Protein AF-A0A507AR10-F1 (afdb_monomer_lite)

Secondary structure (DSSP, 8-state):
---------------------S-------S----------------S--S-TTSHHHHHHHHHHHHHHHHHHHHH-HHHHHHHHTT-HHHHHHHHHHHHHHHHHHHHHHT-HHHHHHHHHHHHHHHHHHHHHHHHHHHHHHHHHH-HHHHHHHHTT-HHHHHHHHHHHHHHHHHHHHHHT-HHHHHHHHHHHHHHHHHHHHHHHHHHHHHHHHHHS-SSS-THHHHHHHHHHHHHHHHHHHHHT-HHHHHHHHHT--

Structure (mmCIF, N/CA/C/O backbone):
data_AF-A0A507AR10-F1
#
_entry.id   AF-A0A507AR10-F1
#
loop_
_atom_site.group_PDB
_atom_site.id
_atom_site.type_symbol
_atom_site.label_atom_id
_atom_site.label_alt_id
_atom_site.label_comp_id
_atom_site.label_asym_id
_atom_site.label_entity_id
_atom_site.label_seq_id
_atom_site.pdbx_PDB_ins_code
_atom_site.Cartn_x
_atom_site.Cartn_y
_atom_site.Cartn_z
_atom_site.occupancy
_atom_site.B_iso_or_equiv
_atom_site.auth_seq_id
_atom_site.auth_comp_id
_atom_site.auth_asym_id
_atom_site.auth_atom_id
_atom_site.pdbx_PDB_model_num
ATOM 1 N N . MET A 1 1 ? 7.273 13.628 19.131 1.00 35.22 1 MET A N 1
ATOM 2 C CA . MET A 1 1 ? 6.892 12.378 18.432 1.00 35.22 1 MET A CA 1
ATOM 3 C C . MET A 1 1 ? 7.919 12.007 17.352 1.00 35.22 1 MET A C 1
ATOM 5 O O . MET A 1 1 ? 7.660 12.159 16.167 1.00 35.22 1 MET A O 1
ATOM 9 N N . ARG A 1 2 ? 9.125 11.570 17.741 1.00 32.25 2 ARG A N 1
ATOM 10 C CA . ARG A 1 2 ? 10.153 11.031 16.826 1.00 32.25 2 ARG A CA 1
ATOM 11 C C . ARG A 1 2 ? 10.985 10.000 17.587 1.00 32.25 2 ARG A C 1
ATOM 13 O O . ARG A 1 2 ? 12.027 10.342 18.127 1.00 32.25 2 ARG A O 1
ATOM 20 N N . LEU A 1 3 ? 10.485 8.771 17.684 1.00 29.59 3 LEU A N 1
ATOM 21 C CA . LEU A 1 3 ? 11.230 7.647 18.258 1.00 29.59 3 LEU A CA 1
ATOM 22 C C . LEU A 1 3 ? 10.646 6.320 17.753 1.00 29.59 3 LEU A C 1
ATOM 24 O O . LEU A 1 3 ? 10.099 5.529 18.500 1.00 29.59 3 LEU A O 1
ATOM 28 N N . PHE A 1 4 ? 10.721 6.104 16.442 1.00 35.00 4 PHE A N 1
ATOM 29 C CA . PHE A 1 4 ? 10.477 4.798 15.831 1.00 35.00 4 PHE A CA 1
ATOM 30 C C . PHE A 1 4 ? 11.478 4.622 14.695 1.00 35.00 4 PHE A C 1
ATOM 32 O O . PHE A 1 4 ? 11.294 5.197 13.624 1.00 35.00 4 PHE A O 1
ATOM 39 N N . ARG A 1 5 ? 12.577 3.913 14.977 1.00 37.03 5 ARG A N 1
ATOM 40 C CA . ARG A 1 5 ? 13.423 3.165 14.027 1.00 37.03 5 ARG A CA 1
ATOM 41 C C . ARG A 1 5 ? 14.649 2.637 14.767 1.00 37.03 5 ARG A C 1
ATOM 43 O O . ARG A 1 5 ? 15.572 3.406 15.000 1.00 37.03 5 ARG A O 1
ATOM 50 N N . LEU A 1 6 ? 14.613 1.354 15.124 1.00 31.48 6 LEU A N 1
ATOM 51 C CA . LEU A 1 6 ? 15.734 0.401 15.181 1.00 31.48 6 LEU A CA 1
ATOM 52 C C . LEU A 1 6 ? 15.324 -0.775 16.072 1.00 31.48 6 LEU A C 1
ATOM 54 O O . LEU A 1 6 ? 15.371 -0.655 17.289 1.00 31.48 6 LEU A O 1
ATOM 58 N N . LEU A 1 7 ? 14.943 -1.905 15.473 1.00 32.28 7 LEU A N 1
ATOM 59 C CA . LEU A 1 7 ? 15.357 -3.225 15.956 1.00 32.28 7 LEU A CA 1
ATOM 60 C C . LEU A 1 7 ? 15.066 -4.298 14.903 1.00 32.28 7 LEU A C 1
ATOM 62 O O . LEU A 1 7 ? 14.074 -4.233 14.185 1.00 32.28 7 LEU A O 1
ATOM 66 N N . ALA A 1 8 ? 16.037 -5.196 14.775 1.00 30.53 8 ALA A N 1
ATOM 67 C CA . ALA A 1 8 ? 16.341 -6.013 13.614 1.00 30.53 8 ALA A CA 1
ATOM 68 C C . ALA A 1 8 ? 15.604 -7.362 13.562 1.00 30.53 8 ALA A C 1
ATOM 70 O O . ALA A 1 8 ? 15.124 -7.876 14.571 1.00 30.53 8 ALA A O 1
ATOM 71 N N . LEU A 1 9 ? 15.608 -7.925 12.349 1.00 30.20 9 LEU A N 1
ATOM 72 C CA . LEU A 1 9 ? 15.302 -9.310 11.997 1.00 30.20 9 LEU A CA 1
ATOM 73 C C . LEU A 1 9 ? 16.110 -10.324 12.819 1.00 30.20 9 LEU A C 1
ATOM 75 O O . LEU A 1 9 ? 17.331 -10.206 12.899 1.00 30.20 9 LEU A O 1
ATOM 79 N N . ALA A 1 10 ? 15.433 -11.371 13.298 1.00 33.59 10 ALA A N 1
ATOM 80 C CA . ALA A 1 10 ? 15.640 -12.768 12.883 1.00 33.59 10 ALA A CA 1
ATOM 81 C C . ALA A 1 10 ? 15.029 -13.727 13.920 1.00 33.59 10 ALA A C 1
ATOM 83 O O . ALA A 1 10 ? 15.624 -13.938 14.969 1.00 33.59 10 ALA A O 1
ATOM 84 N N . VAL A 1 11 ? 13.898 -14.367 13.599 1.00 31.83 11 VAL A N 1
ATOM 85 C CA . VAL A 1 11 ? 13.555 -15.698 14.134 1.00 31.83 11 VAL A CA 1
ATOM 86 C C . VAL A 1 11 ? 12.800 -16.469 13.052 1.00 31.83 11 VAL A C 1
ATOM 88 O O . VAL A 1 11 ? 11.648 -16.175 12.742 1.00 31.83 11 VAL A O 1
ATOM 91 N N . VAL A 1 12 ? 13.473 -17.464 12.474 1.00 40.31 12 VAL A N 1
ATOM 92 C CA . VAL A 1 12 ? 12.848 -18.562 11.731 1.00 40.31 12 VAL A CA 1
ATOM 93 C C . VAL A 1 12 ? 12.358 -19.564 12.775 1.00 40.31 12 VAL A C 1
ATOM 95 O O . VAL A 1 12 ? 13.158 -20.078 13.552 1.00 40.31 12 VAL A O 1
ATOM 98 N N . GLY A 1 13 ? 11.053 -19.823 12.814 1.00 31.56 13 GLY A N 1
ATOM 99 C CA . GLY A 1 13 ? 10.454 -20.771 13.748 1.00 31.56 13 GLY A CA 1
ATOM 100 C C . GLY A 1 13 ? 9.060 -21.188 13.299 1.00 31.56 13 GLY A C 1
ATOM 101 O O . GLY A 1 13 ? 8.097 -20.442 13.435 1.00 31.56 13 GLY A O 1
ATOM 102 N N . THR A 1 14 ? 8.980 -22.386 12.733 1.00 39.47 14 THR A N 1
ATOM 103 C CA . THR A 1 14 ? 7.770 -23.108 12.333 1.00 39.47 14 THR A CA 1
ATOM 104 C C . THR A 1 14 ? 6.788 -23.294 13.492 1.00 39.47 14 THR A C 1
ATOM 106 O O . THR A 1 14 ? 7.130 -23.944 14.477 1.00 39.47 14 THR A O 1
ATOM 109 N N . VAL A 1 15 ? 5.545 -22.834 13.323 1.00 32.34 15 VAL A N 1
ATOM 110 C CA . VAL A 1 15 ? 4.371 -23.344 14.051 1.00 32.34 15 VAL A CA 1
ATOM 111 C C . VAL A 1 15 ? 3.233 -23.535 13.049 1.00 32.34 15 VAL A C 1
ATOM 113 O O . VAL A 1 15 ? 2.729 -22.579 12.462 1.00 32.34 15 VAL A O 1
ATOM 116 N N . LEU A 1 16 ? 2.860 -24.799 12.847 1.00 39.06 16 LEU A N 1
ATOM 117 C CA . LEU A 1 16 ? 1.629 -25.225 12.191 1.00 39.06 16 LEU A CA 1
ATOM 118 C C . LEU A 1 16 ? 0.497 -25.181 13.224 1.00 39.06 16 LEU A C 1
ATOM 120 O O . LEU A 1 16 ? 0.585 -25.877 14.231 1.00 39.06 16 LEU A O 1
ATOM 124 N N . ALA A 1 17 ? -0.557 -24.406 12.965 1.00 34.47 17 ALA A N 1
ATOM 125 C CA . ALA A 1 17 ? -1.906 -24.649 13.483 1.00 34.47 17 ALA A CA 1
ATOM 126 C C . ALA A 1 17 ? -2.935 -23.826 12.688 1.00 34.47 17 ALA A C 1
ATOM 128 O O . ALA A 1 17 ? -2.705 -22.660 12.360 1.00 34.47 17 ALA A O 1
ATOM 129 N N . GLN A 1 18 ? -4.038 -24.490 12.352 1.00 33.16 18 GLN A N 1
ATOM 130 C CA . GLN A 1 18 ? -5.168 -24.022 11.554 1.00 33.16 18 GLN A CA 1
ATOM 131 C C . GLN A 1 18 ? -6.106 -23.079 12.332 1.00 33.16 18 GLN A C 1
ATOM 133 O O . GLN A 1 18 ? -6.114 -23.054 13.558 1.00 33.16 18 GLN A O 1
ATOM 138 N N . ASP A 1 19 ? -6.913 -22.359 11.548 1.00 31.88 19 ASP A N 1
ATOM 139 C CA . ASP A 1 19 ? -8.184 -21.704 11.880 1.00 31.88 19 ASP A CA 1
ATOM 140 C C . ASP A 1 19 ? -8.180 -20.473 12.801 1.00 31.88 19 ASP A C 1
ATOM 142 O O . ASP A 1 19 ? -8.372 -20.517 14.009 1.00 31.88 19 ASP A O 1
ATOM 146 N N . THR A 1 20 ? -8.078 -19.309 12.156 1.00 31.19 20 THR A N 1
ATOM 147 C CA . THR A 1 20 ? -9.114 -18.258 12.212 1.00 31.19 20 THR A CA 1
ATOM 148 C C . THR A 1 20 ? -8.947 -17.367 10.982 1.00 31.19 20 THR A C 1
ATOM 150 O O . THR A 1 20 ? -7.954 -16.660 10.802 1.00 31.19 20 THR A O 1
ATOM 153 N N . PHE A 1 21 ? -9.911 -17.476 10.075 1.00 40.28 21 PHE A N 1
ATOM 154 C CA . PHE A 1 21 ? -9.958 -16.788 8.794 1.00 40.28 21 PHE A CA 1
ATOM 155 C C . PHE A 1 21 ? -10.769 -15.494 8.935 1.00 40.28 21 PHE A C 1
ATOM 157 O O . PHE A 1 21 ? -11.790 -15.346 8.291 1.00 40.28 21 PHE A O 1
ATOM 164 N N . ASP A 1 22 ? -10.327 -14.558 9.775 1.00 37.31 22 ASP A N 1
ATOM 165 C CA . ASP A 1 22 ? -10.849 -13.186 9.774 1.00 37.31 22 ASP A CA 1
ATOM 166 C C . ASP A 1 22 ? -9.753 -12.215 10.244 1.00 37.31 22 ASP A C 1
ATOM 168 O O . ASP A 1 22 ? -9.045 -12.458 11.219 1.00 37.31 22 ASP A O 1
ATOM 172 N N . ASP A 1 23 ? -9.540 -11.150 9.471 1.00 35.97 23 ASP A N 1
ATOM 173 C CA . ASP A 1 23 ? -8.589 -10.060 9.734 1.00 35.97 23 ASP A CA 1
ATOM 174 C C . ASP A 1 23 ? -7.095 -10.416 9.903 1.00 35.97 23 ASP A C 1
ATOM 176 O O . ASP A 1 23 ? -6.387 -9.959 10.810 1.00 35.97 23 ASP A O 1
ATOM 180 N N . ARG A 1 24 ? -6.504 -11.053 8.880 1.00 42.00 24 ARG A N 1
ATOM 181 C CA . ARG A 1 24 ? -5.123 -10.679 8.506 1.00 42.00 24 ARG A CA 1
ATOM 182 C C . ARG A 1 24 ? -5.155 -9.253 7.955 1.00 42.00 24 ARG A C 1
ATOM 184 O O . ARG A 1 24 ? -5.118 -9.055 6.745 1.00 42.00 24 ARG A O 1
ATOM 191 N N . GLN A 1 25 ? -5.226 -8.243 8.820 1.00 42.19 25 GLN A N 1
ATOM 192 C CA . GLN A 1 25 ? -4.696 -6.925 8.484 1.00 42.19 25 GLN A CA 1
ATOM 193 C C . GLN A 1 25 ? -3.211 -7.164 8.174 1.00 42.19 25 GLN A C 1
ATOM 195 O O . GLN A 1 25 ? -2.482 -7.676 9.022 1.00 42.19 25 GLN A O 1
ATOM 200 N N . VAL A 1 26 ? -2.823 -6.955 6.913 1.00 39.03 26 VAL A N 1
ATOM 201 C CA . VAL A 1 26 ? -1.432 -6.986 6.461 1.00 39.03 26 VAL A CA 1
ATOM 202 C C . VAL A 1 26 ? -0.767 -5.817 7.164 1.00 39.03 26 VAL A C 1
ATOM 204 O O . VAL A 1 26 ? -0.825 -4.681 6.695 1.00 39.03 26 VAL A O 1
ATOM 207 N N . ASP A 1 27 ? -0.222 -6.092 8.344 1.00 36.66 27 ASP A N 1
ATOM 208 C CA . ASP A 1 27 ? 0.828 -5.277 8.923 1.00 36.66 27 ASP A CA 1
ATOM 209 C C . ASP A 1 27 ? 1.938 -5.277 7.865 1.00 36.66 27 ASP A C 1
ATOM 211 O O . ASP A 1 27 ? 2.554 -6.298 7.570 1.00 36.66 27 ASP A O 1
ATOM 215 N N . SER A 1 28 ? 2.049 -4.155 7.155 1.00 41.22 28 SER A N 1
ATOM 216 C CA . SER A 1 28 ? 2.923 -3.968 5.994 1.00 41.22 28 SER A CA 1
ATOM 217 C C . SER A 1 28 ? 4.369 -3.722 6.442 1.00 41.22 28 SER A C 1
ATOM 219 O O . SER A 1 28 ? 5.035 -2.835 5.917 1.00 41.22 28 SER A O 1
ATOM 221 N N . ASP A 1 29 ? 4.828 -4.485 7.438 1.00 35.06 29 ASP A N 1
ATOM 222 C CA . ASP A 1 29 ? 6.095 -4.273 8.146 1.00 35.06 29 ASP A CA 1
ATOM 223 C C . ASP A 1 29 ? 7.273 -5.099 7.607 1.00 35.06 29 ASP A C 1
ATOM 225 O O . ASP A 1 29 ? 8.388 -4.950 8.099 1.00 35.06 29 ASP A O 1
ATOM 229 N N . ASP A 1 30 ? 7.106 -5.858 6.520 1.00 33.47 30 ASP A N 1
ATOM 230 C CA . ASP A 1 30 ? 8.251 -6.388 5.771 1.00 33.47 30 ASP A CA 1
ATOM 231 C C . ASP A 1 30 ? 8.628 -5.462 4.614 1.00 33.47 30 ASP A C 1
ATOM 233 O O . ASP A 1 30 ? 8.164 -5.573 3.480 1.00 33.47 30 ASP A O 1
ATOM 237 N N . SER A 1 31 ? 9.473 -4.492 4.966 1.00 34.19 31 SER A N 1
ATOM 238 C CA . SER A 1 31 ? 10.674 -4.071 4.235 1.00 34.19 31 SER A CA 1
ATOM 239 C C . SER A 1 31 ? 10.732 -4.442 2.741 1.00 34.19 31 SER A C 1
ATOM 241 O O . SER A 1 31 ? 11.629 -5.153 2.283 1.00 34.19 31 SER A O 1
ATOM 243 N N . PHE A 1 32 ? 9.815 -3.906 1.932 1.00 33.78 32 PHE A N 1
ATOM 244 C CA . PHE A 1 32 ? 10.104 -3.691 0.521 1.00 33.78 32 PHE A CA 1
ATOM 245 C C . PHE A 1 32 ? 10.975 -2.441 0.461 1.00 33.78 32 PHE A C 1
ATOM 247 O O . PHE A 1 32 ? 10.474 -1.317 0.522 1.00 33.78 32 PHE A O 1
ATOM 254 N N . ASP A 1 33 ? 12.285 -2.669 0.406 1.00 30.06 33 ASP A N 1
ATOM 255 C CA . ASP A 1 33 ? 13.309 -1.661 0.169 1.00 30.06 33 ASP A CA 1
ATOM 256 C C . ASP A 1 33 ? 13.059 -0.987 -1.191 1.00 30.06 33 ASP A C 1
ATOM 258 O O . ASP A 1 33 ? 13.586 -1.358 -2.240 1.00 30.06 33 ASP A O 1
ATOM 262 N N . VAL A 1 34 ? 12.162 -0.001 -1.180 1.00 35.06 34 VAL A N 1
ATOM 263 C CA . VAL A 1 34 ? 12.236 1.129 -2.089 1.00 35.06 34 VAL A CA 1
ATOM 264 C C . VAL A 1 34 ? 13.380 1.961 -1.544 1.00 35.06 34 VAL A C 1
ATOM 266 O O . VAL A 1 34 ? 13.196 2.741 -0.609 1.00 35.06 34 VAL A O 1
ATOM 269 N N . THR A 1 35 ? 14.539 1.842 -2.175 1.00 30.91 35 THR A N 1
ATOM 270 C CA . THR A 1 35 ? 15.597 2.849 -2.152 1.00 30.91 35 THR A CA 1
ATOM 271 C C . THR A 1 35 ? 15.062 4.155 -2.760 1.00 30.91 35 THR A C 1
ATOM 273 O O . THR A 1 35 ? 15.435 4.602 -3.839 1.00 30.91 35 THR A O 1
ATOM 276 N N . ARG A 1 36 ? 14.132 4.800 -2.051 1.00 36.84 36 ARG A N 1
ATOM 277 C CA . ARG A 1 36 ? 13.895 6.236 -2.099 1.00 36.84 36 ARG A CA 1
ATOM 278 C C . ARG A 1 36 ? 14.706 6.783 -0.945 1.00 36.84 36 ARG A C 1
ATOM 280 O O . ARG A 1 36 ? 14.315 6.646 0.213 1.00 36.84 36 ARG A O 1
ATOM 287 N N . GLY A 1 37 ? 15.856 7.351 -1.296 1.00 28.89 37 GLY A N 1
ATOM 288 C CA . GLY A 1 37 ? 16.725 8.071 -0.383 1.00 28.89 37 GLY A CA 1
ATOM 289 C C . GLY A 1 37 ? 15.908 8.949 0.555 1.00 28.89 37 GLY A C 1
ATOM 290 O O . GLY A 1 37 ? 15.019 9.697 0.143 1.00 28.89 37 GLY A O 1
ATOM 291 N N . SER A 1 38 ? 16.199 8.803 1.841 1.00 32.72 38 SER A N 1
ATOM 292 C CA . SER A 1 38 ? 15.653 9.615 2.912 1.00 32.72 38 SER A CA 1
ATOM 293 C C . SER A 1 38 ? 16.314 10.999 2.896 1.00 32.72 38 SER A C 1
ATOM 295 O O . SER A 1 38 ? 16.906 11.411 3.891 1.00 32.72 38 SER A O 1
ATOM 297 N N . ASP A 1 39 ? 16.191 11.727 1.786 1.00 33.03 39 ASP A N 1
ATOM 298 C CA . ASP A 1 39 ? 16.490 13.152 1.739 1.00 33.03 39 ASP A CA 1
ATOM 299 C C . ASP A 1 39 ? 15.345 13.889 2.428 1.00 33.03 39 ASP A C 1
ATOM 301 O O . ASP A 1 39 ? 14.284 14.157 1.857 1.00 33.03 39 ASP A O 1
ATOM 305 N N . ARG A 1 40 ? 15.559 14.206 3.708 1.00 39.19 40 ARG A N 1
ATOM 306 C CA . ARG A 1 40 ? 14.739 15.151 4.471 1.00 39.19 40 ARG A CA 1
ATOM 307 C C . ARG A 1 40 ? 14.970 16.565 3.938 1.00 39.19 40 ARG A C 1
ATOM 309 O O . ARG A 1 40 ? 15.505 17.423 4.631 1.00 39.19 40 ARG A O 1
ATOM 316 N N . HIS A 1 41 ? 14.522 16.829 2.720 1.00 39.06 41 HIS A N 1
ATOM 317 C CA . HIS A 1 41 ? 14.174 18.181 2.334 1.00 39.06 41 HIS A CA 1
ATOM 318 C C . HIS A 1 41 ? 12.751 18.441 2.812 1.00 39.06 41 HIS A C 1
ATOM 320 O O . HIS A 1 41 ? 11.794 17.825 2.344 1.00 39.06 41 HIS A O 1
ATOM 326 N N . ASN A 1 42 ? 12.635 19.366 3.764 1.00 42.44 42 ASN A N 1
ATOM 327 C CA . ASN A 1 42 ? 11.409 20.071 4.114 1.00 42.44 42 ASN A CA 1
ATOM 328 C C . ASN A 1 42 ? 10.936 20.879 2.892 1.00 42.44 42 ASN A C 1
ATOM 330 O O . ASN A 1 42 ? 11.078 22.097 2.836 1.00 42.44 42 ASN A O 1
ATOM 334 N N . LYS A 1 43 ? 10.487 20.181 1.847 1.00 44.62 43 LYS A N 1
ATOM 335 C CA . LYS A 1 43 ? 9.938 20.777 0.640 1.00 44.62 43 LYS A CA 1
ATOM 336 C C . LYS A 1 43 ? 8.446 20.902 0.880 1.00 44.62 43 LYS A C 1
ATOM 338 O O . LYS A 1 43 ? 7.709 19.929 0.729 1.00 44.62 43 LYS A O 1
ATOM 343 N N . THR A 1 44 ? 8.030 22.095 1.285 1.00 36.66 44 THR A N 1
ATOM 344 C CA . THR A 1 44 ? 6.648 22.559 1.188 1.00 36.66 44 THR A CA 1
ATOM 345 C C . THR A 1 44 ? 6.157 22.249 -0.225 1.00 36.66 44 THR A C 1
ATOM 347 O O . THR A 1 44 ? 6.538 22.883 -1.208 1.00 36.66 44 THR A O 1
ATOM 350 N N . ARG A 1 45 ? 5.390 21.165 -0.359 1.00 41.53 45 ARG A N 1
ATOM 351 C CA . ARG A 1 45 ? 4.739 20.799 -1.612 1.00 41.53 45 ARG A CA 1
ATOM 352 C C . ARG A 1 45 ? 3.620 21.809 -1.828 1.00 41.53 45 ARG A C 1
ATOM 354 O O . ARG A 1 45 ? 2.519 21.637 -1.323 1.00 41.53 45 ARG A O 1
ATOM 361 N N . THR A 1 46 ? 3.919 22.865 -2.570 1.00 39.53 46 THR A N 1
ATOM 362 C CA . THR A 1 46 ? 2.940 23.747 -3.209 1.00 39.53 46 THR A CA 1
ATOM 363 C C . THR A 1 46 ? 2.376 23.023 -4.434 1.00 39.53 46 THR A C 1
ATOM 365 O O . THR A 1 46 ? 2.700 23.350 -5.574 1.00 39.53 46 THR A O 1
ATOM 368 N N . GLY A 1 47 ? 1.633 21.942 -4.204 1.00 43.94 47 GLY A N 1
ATOM 369 C CA . GLY A 1 47 ? 0.642 21.501 -5.182 1.00 43.94 47 GLY A CA 1
ATOM 370 C C . GLY A 1 47 ? -0.624 22.344 -5.003 1.00 43.94 47 GLY A C 1
ATOM 371 O O . GLY A 1 47 ? -0.751 22.995 -3.963 1.00 43.94 47 GLY A O 1
ATOM 372 N N . PRO A 1 48 ? -1.550 22.352 -5.972 1.00 40.56 48 PRO A N 1
ATOM 373 C CA . PRO A 1 48 ? -2.898 22.860 -5.756 1.00 40.56 48 PRO A CA 1
ATOM 374 C C . PRO A 1 48 ? -3.500 22.067 -4.594 1.00 40.56 48 PRO A C 1
ATOM 376 O O . PRO A 1 48 ? -3.846 20.896 -4.734 1.00 40.56 48 PRO A O 1
ATOM 379 N N . HIS A 1 49 ? -3.497 22.667 -3.406 1.00 42.31 49 HIS A N 1
ATOM 380 C CA . HIS A 1 49 ? -4.103 22.065 -2.232 1.00 42.31 49 HIS A CA 1
ATOM 381 C C . HIS A 1 49 ? -5.613 22.181 -2.412 1.00 42.31 49 HIS A C 1
ATOM 383 O O . HIS A 1 49 ? -6.095 23.301 -2.607 1.00 42.31 49 HIS A O 1
ATOM 389 N N . PRO A 1 50 ? -6.369 21.074 -2.371 1.00 50.31 50 PRO A N 1
ATOM 390 C CA . PRO A 1 50 ? -7.815 21.160 -2.274 1.00 50.31 50 PRO A CA 1
ATOM 391 C C . PRO A 1 50 ? -8.129 21.960 -1.008 1.00 50.31 50 PRO A C 1
ATOM 393 O O . PRO A 1 50 ? -7.802 21.515 0.083 1.00 50.31 50 PRO A O 1
ATOM 396 N N . ASN A 1 51 ? -8.656 23.175 -1.185 1.00 52.66 51 ASN A N 1
ATOM 397 C CA . ASN A 1 51 ? -9.147 24.120 -0.178 1.00 52.66 51 ASN A CA 1
ATOM 398 C C . ASN A 1 51 ? -8.607 23.921 1.253 1.00 52.66 51 ASN A C 1
ATOM 400 O O . ASN A 1 51 ? -9.023 23.004 1.963 1.00 52.66 51 ASN A O 1
ATOM 404 N N . ALA A 1 52 ? -7.772 24.858 1.718 1.00 57.72 52 ALA A N 1
ATOM 405 C CA . ALA A 1 52 ? -7.160 24.893 3.057 1.00 57.72 52 ALA A CA 1
ATOM 406 C C . ALA A 1 52 ? -8.142 24.749 4.251 1.00 57.72 52 ALA A C 1
ATOM 408 O O . ALA A 1 52 ? -7.715 24.575 5.389 1.00 57.72 52 ALA A O 1
ATOM 409 N N . SER A 1 53 ? -9.458 24.783 4.018 1.00 61.25 53 SER A N 1
ATOM 410 C CA . SER A 1 53 ? -10.493 24.462 5.007 1.00 61.25 53 SER A CA 1
ATOM 411 C C . SER A 1 53 ? -10.670 22.958 5.285 1.00 61.25 53 SER A C 1
ATOM 413 O O . SER A 1 53 ? -11.278 22.607 6.294 1.00 61.25 53 SER A O 1
ATOM 415 N N . SER A 1 54 ? -10.154 22.064 4.431 1.00 65.44 54 SER A N 1
ATOM 416 C CA . SER A 1 54 ? -10.331 20.602 4.542 1.00 65.44 54 SER A CA 1
ATOM 417 C C . SER A 1 54 ? -9.204 19.881 5.299 1.00 65.44 54 SER A C 1
ATOM 419 O O . SER A 1 54 ? -9.429 18.838 5.919 1.00 65.44 54 SER A O 1
ATOM 421 N N . GLU A 1 55 ? -8.008 20.471 5.329 1.00 75.75 55 GLU A N 1
ATOM 422 C CA . GLU A 1 55 ? -6.819 19.936 5.999 1.00 75.75 55 GLU A CA 1
ATOM 423 C C . GLU A 1 55 ? -7.008 19.651 7.507 1.00 75.75 55 GLU A C 1
ATOM 425 O O . GLU A 1 55 ? -6.647 18.551 7.943 1.00 75.75 55 GLU A O 1
ATOM 430 N N . PRO A 1 56 ? -7.639 20.529 8.323 1.00 86.19 56 PRO A N 1
ATOM 431 C CA . PRO A 1 56 ? -7.815 20.244 9.749 1.00 86.19 56 PRO A CA 1
ATOM 432 C C . PRO A 1 56 ? -8.767 19.070 10.023 1.00 86.19 56 PRO A C 1
ATOM 434 O O . PRO A 1 56 ? -8.629 18.403 11.049 1.00 86.19 56 PRO A O 1
ATOM 437 N N . THR A 1 57 ? -9.720 18.785 9.130 1.00 92.88 57 THR A N 1
ATOM 438 C CA . THR A 1 57 ? -10.652 17.655 9.288 1.00 92.88 57 THR A CA 1
ATOM 439 C C . THR A 1 57 ? -9.971 16.331 8.954 1.00 92.88 57 THR A C 1
ATOM 441 O O . THR A 1 57 ? -10.109 15.369 9.708 1.00 92.88 57 THR A O 1
ATOM 444 N N . ILE A 1 58 ? -9.179 16.283 7.877 1.00 91.44 58 ILE A N 1
ATOM 445 C CA . ILE A 1 58 ? -8.451 15.071 7.467 1.00 91.44 58 ILE A CA 1
ATOM 446 C C . ILE A 1 58 ? -7.468 14.631 8.558 1.00 91.44 58 ILE A C 1
ATOM 448 O O . ILE A 1 58 ? -7.426 13.449 8.899 1.00 91.44 58 ILE A O 1
ATOM 452 N N . LEU A 1 59 ? -6.728 15.571 9.157 1.00 94.25 59 LEU A N 1
ATOM 453 C CA . LEU A 1 59 ? -5.796 15.268 10.249 1.00 94.25 59 LEU A CA 1
ATOM 454 C C . LEU A 1 59 ? -6.500 14.625 11.452 1.00 94.25 59 LEU A C 1
ATOM 456 O O . LEU A 1 59 ? -6.009 13.636 11.992 1.00 94.25 59 LEU A O 1
ATOM 460 N N . LYS A 1 60 ? -7.689 15.117 11.819 1.00 96.06 60 LYS A N 1
ATOM 461 C CA . LYS A 1 60 ? -8.502 14.515 12.887 1.00 96.06 60 LYS A CA 1
ATOM 462 C C . LYS A 1 60 ? -9.012 13.122 12.520 1.00 96.06 60 LYS A C 1
ATOM 464 O O . LYS A 1 60 ? -9.065 12.246 13.378 1.00 96.06 60 LYS A O 1
ATOM 469 N N . CYS A 1 61 ? -9.363 12.881 11.257 1.00 96.62 61 CYS A N 1
ATOM 470 C CA . CYS A 1 61 ? -9.737 11.541 10.806 1.00 96.62 61 CYS A CA 1
ATOM 471 C C . CYS A 1 61 ? -8.563 10.561 10.900 1.00 96.62 61 CYS A C 1
ATOM 473 O O . CYS A 1 61 ? -8.744 9.437 11.369 1.00 96.62 61 CYS A O 1
ATOM 475 N N . ILE A 1 62 ? -7.360 10.993 10.508 1.00 94.88 62 ILE A N 1
ATOM 476 C CA . ILE A 1 62 ? -6.131 10.206 10.669 1.00 94.88 62 ILE A CA 1
ATOM 477 C C . ILE A 1 62 ? -5.914 9.872 12.150 1.00 94.88 62 ILE A C 1
ATOM 479 O O . ILE A 1 62 ? -5.729 8.703 12.481 1.00 94.88 62 ILE A O 1
ATOM 483 N N . GLU A 1 63 ? -6.043 10.855 13.044 1.00 96.50 63 GLU A N 1
ATOM 484 C CA . GLU A 1 63 ? -5.911 10.650 14.490 1.00 96.50 63 GLU A CA 1
ATOM 485 C C . GLU A 1 63 ? -6.934 9.634 15.032 1.00 96.50 63 GLU A C 1
ATOM 487 O O . GLU A 1 63 ? -6.556 8.669 15.698 1.00 96.50 63 GLU A O 1
ATOM 492 N N . ILE A 1 64 ? -8.221 9.759 14.674 1.00 97.12 64 ILE A N 1
ATOM 493 C CA . ILE A 1 64 ? -9.260 8.783 15.057 1.00 97.12 64 ILE A CA 1
ATOM 494 C C . ILE A 1 64 ? -8.878 7.365 14.611 1.00 97.12 64 ILE A C 1
ATOM 496 O O . ILE A 1 64 ? -9.069 6.404 15.366 1.00 97.12 64 ILE A O 1
ATOM 500 N N . ARG A 1 65 ? -8.352 7.216 13.390 1.00 95.94 65 ARG A N 1
ATOM 501 C CA . ARG A 1 65 ? -7.954 5.922 12.820 1.00 95.94 65 ARG A CA 1
ATOM 502 C C . ARG A 1 65 ? -6.770 5.315 13.564 1.00 95.94 65 ARG A C 1
ATOM 504 O O . ARG A 1 65 ? -6.820 4.132 13.901 1.00 95.94 65 ARG A O 1
ATOM 511 N N . GLU A 1 66 ? -5.735 6.104 13.838 1.00 95.75 66 GLU A N 1
ATOM 512 C CA . GLU A 1 66 ? -4.535 5.657 14.550 1.00 95.75 66 GLU A CA 1
ATOM 513 C C . GLU A 1 66 ? -4.851 5.241 15.989 1.00 95.75 66 GLU A C 1
ATOM 515 O O . GLU A 1 66 ? -4.502 4.129 16.394 1.00 95.75 66 GLU A O 1
ATOM 520 N N . LEU A 1 67 ? -5.596 6.070 16.728 1.00 97.50 67 LEU A N 1
ATOM 521 C CA . LEU A 1 67 ? -6.022 5.754 18.093 1.00 97.50 67 LEU A CA 1
ATOM 522 C C . LEU A 1 67 ? -6.926 4.511 18.116 1.00 97.50 67 LEU A C 1
ATOM 524 O O . LEU A 1 67 ? -6.746 3.625 18.953 1.00 97.50 67 LEU A O 1
ATOM 528 N N . THR A 1 68 ? -7.856 4.388 17.157 1.00 96.62 68 THR A N 1
ATOM 529 C CA . THR A 1 68 ? -8.704 3.189 17.021 1.00 96.62 68 THR A CA 1
ATOM 530 C C . THR A 1 68 ? -7.860 1.943 16.741 1.00 96.62 68 THR A C 1
ATOM 532 O O . THR A 1 68 ? -8.084 0.902 17.360 1.00 96.62 68 THR A O 1
ATOM 535 N N . ARG A 1 69 ? -6.860 2.024 15.851 1.00 95.19 69 ARG A N 1
ATOM 536 C CA . ARG A 1 69 ? -5.956 0.902 15.550 1.00 95.19 69 ARG A CA 1
ATOM 537 C C . ARG A 1 69 ? -5.148 0.491 16.779 1.00 95.19 69 ARG A C 1
ATOM 539 O O . ARG A 1 69 ? -5.070 -0.704 17.059 1.00 95.19 69 ARG A O 1
ATOM 546 N N . LEU A 1 70 ? -4.585 1.451 17.512 1.00 97.06 70 LEU A N 1
ATOM 547 C CA . LEU A 1 70 ? -3.814 1.196 18.729 1.00 97.06 70 LEU A CA 1
ATOM 548 C C . LEU A 1 70 ? -4.654 0.456 19.779 1.00 97.06 70 LEU A C 1
ATOM 550 O O . LEU A 1 70 ? -4.232 -0.581 20.290 1.00 97.06 70 LEU A O 1
ATOM 554 N N . ILE A 1 71 ? -5.865 0.947 20.048 1.00 97.94 71 ILE A N 1
ATOM 555 C CA . ILE A 1 71 ? -6.784 0.337 21.017 1.00 97.94 71 ILE A CA 1
ATOM 556 C C . ILE A 1 71 ? -7.216 -1.063 20.563 1.00 97.94 71 ILE A C 1
ATOM 558 O O . ILE A 1 71 ? -7.223 -1.994 21.367 1.00 97.94 71 ILE A O 1
ATOM 562 N N . ASN A 1 72 ? -7.493 -1.255 19.270 1.00 96.56 72 ASN A N 1
ATOM 563 C CA . ASN A 1 72 ? -7.829 -2.571 18.721 1.00 96.56 72 ASN A CA 1
ATOM 564 C C . ASN A 1 72 ? -6.679 -3.581 18.856 1.00 96.56 72 ASN A C 1
ATOM 566 O O . ASN A 1 72 ? -6.932 -4.758 19.112 1.00 96.56 72 ASN A O 1
ATOM 570 N N . ILE A 1 73 ? -5.425 -3.145 18.693 1.00 95.62 73 ILE A N 1
ATOM 571 C CA . ILE A 1 73 ? -4.253 -4.000 18.928 1.00 95.62 73 ILE A CA 1
ATOM 572 C C . ILE A 1 73 ? -4.150 -4.340 20.418 1.00 95.62 73 ILE A C 1
ATOM 574 O O . ILE A 1 73 ? -4.035 -5.513 20.754 1.00 95.62 73 ILE A O 1
ATOM 578 N N . ALA A 1 74 ? -4.244 -3.350 21.310 1.00 97.56 74 ALA A N 1
ATOM 579 C CA . ALA A 1 74 ? -4.129 -3.555 22.756 1.00 97.56 74 ALA A CA 1
ATOM 580 C C . ALA A 1 74 ? -5.196 -4.505 23.332 1.00 97.56 74 ALA A C 1
ATOM 582 O O . ALA A 1 74 ? -4.898 -5.283 24.244 1.00 97.56 74 ALA A O 1
ATOM 583 N N . ASN A 1 75 ? -6.414 -4.462 22.784 1.00 97.88 75 ASN A N 1
ATOM 584 C CA . ASN A 1 75 ? -7.558 -5.249 23.250 1.00 97.88 75 ASN A CA 1
ATOM 585 C C . ASN A 1 75 ? -7.654 -6.652 22.628 1.00 97.88 75 ASN A C 1
ATOM 587 O O . ASN A 1 75 ? -8.437 -7.472 23.101 1.00 97.88 75 ASN A O 1
ATOM 591 N N . ASN A 1 76 ? -6.872 -6.961 21.590 1.00 97.06 76 ASN A N 1
ATOM 592 C CA . ASN A 1 76 ? -6.864 -8.278 20.959 1.00 97.06 76 ASN A CA 1
ATOM 593 C C . ASN A 1 76 ? -5.565 -9.015 21.306 1.00 97.06 76 ASN A C 1
ATOM 595 O O . ASN A 1 76 ? -4.510 -8.706 20.759 1.00 97.06 76 ASN A O 1
ATOM 599 N N . ALA A 1 77 ? -5.643 -10.010 22.196 1.00 96.75 77 ALA A N 1
ATOM 600 C CA . ALA A 1 77 ? -4.470 -10.729 22.700 1.00 96.75 77 ALA A CA 1
ATOM 601 C C . ALA A 1 77 ? -3.615 -11.355 21.584 1.00 96.75 77 ALA A C 1
ATOM 603 O O . ALA A 1 77 ? -2.392 -11.249 21.624 1.00 96.75 77 ALA A O 1
ATOM 604 N N . THR A 1 78 ? -4.239 -11.943 20.560 1.00 96.56 78 THR A N 1
ATOM 605 C CA . THR A 1 78 ? -3.534 -12.557 19.425 1.00 96.56 78 THR A CA 1
ATOM 606 C C . THR A 1 78 ? -2.795 -11.513 18.591 1.00 96.56 78 THR A C 1
ATOM 608 O O . THR A 1 78 ? -1.620 -11.695 18.270 1.00 96.56 78 THR A O 1
ATOM 611 N N . ARG A 1 79 ? -3.453 -10.394 18.261 1.00 93.56 79 ARG A N 1
ATOM 612 C CA . ARG A 1 79 ? -2.828 -9.290 17.518 1.00 93.56 79 ARG A CA 1
ATOM 613 C C . ARG A 1 79 ? -1.722 -8.640 18.328 1.00 93.56 79 ARG A C 1
ATOM 615 O O . ARG A 1 79 ? -0.647 -8.425 17.786 1.00 93.56 79 ARG A O 1
ATOM 622 N N . LEU A 1 80 ? -1.963 -8.384 19.611 1.00 95.81 80 LEU A N 1
ATOM 623 C CA . LEU A 1 80 ? -0.967 -7.831 20.514 1.00 95.81 80 LEU A CA 1
ATOM 624 C C . LEU A 1 80 ? 0.269 -8.725 20.564 1.00 95.81 80 LEU A C 1
ATOM 626 O O . LEU A 1 80 ? 1.369 -8.241 20.335 1.00 95.81 80 LEU A O 1
ATOM 630 N N . ASN A 1 81 ? 0.079 -10.029 20.780 1.00 96.25 81 ASN A N 1
ATOM 631 C CA . ASN A 1 81 ? 1.165 -11.003 20.822 1.00 96.25 81 ASN A CA 1
ATOM 632 C C . ASN A 1 81 ? 1.944 -11.062 19.501 1.00 96.25 81 ASN A C 1
ATOM 634 O O . ASN A 1 81 ? 3.168 -11.159 19.517 1.00 96.25 81 ASN A O 1
ATOM 638 N N . ARG A 1 82 ? 1.254 -10.961 18.357 1.00 94.12 82 ARG A N 1
ATOM 639 C CA . ARG A 1 82 ? 1.887 -10.886 17.033 1.00 94.12 82 ARG A CA 1
ATOM 640 C C . ARG A 1 82 ? 2.710 -9.609 16.868 1.00 94.12 82 ARG A C 1
ATOM 642 O O . ARG A 1 82 ? 3.843 -9.685 16.417 1.00 94.12 82 ARG A O 1
ATOM 649 N N . THR A 1 83 ? 2.160 -8.459 17.254 1.00 93.44 83 THR A N 1
ATOM 650 C CA . THR A 1 83 ? 2.833 -7.153 17.177 1.00 93.44 83 THR A CA 1
ATOM 651 C C . THR A 1 83 ? 4.038 -7.069 18.114 1.00 93.44 83 THR A C 1
ATOM 653 O O . THR A 1 83 ? 5.029 -6.421 17.792 1.00 93.44 83 THR A O 1
ATOM 656 N N . THR A 1 84 ? 3.976 -7.711 19.280 1.00 96.12 84 THR A N 1
ATOM 657 C CA . THR A 1 84 ? 5.060 -7.671 20.271 1.00 96.12 84 THR A CA 1
ATOM 658 C C . THR A 1 84 ? 6.013 -8.851 20.161 1.00 96.12 84 THR A C 1
ATOM 660 O O . THR A 1 84 ? 7.023 -8.866 20.860 1.00 96.12 84 THR A O 1
ATOM 663 N N . HIS A 1 85 ? 5.712 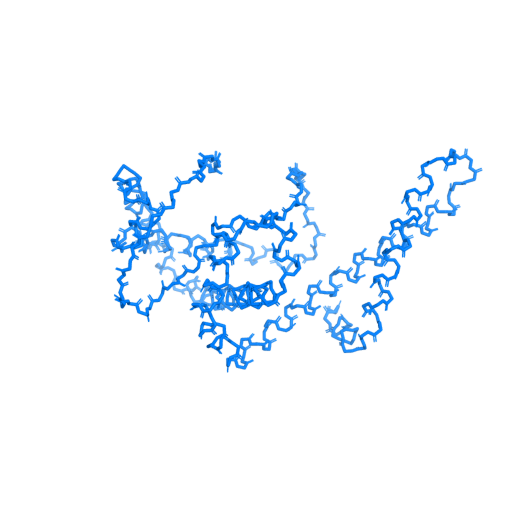-9.831 19.305 1.00 95.25 85 HIS A N 1
ATOM 664 C CA . HIS A 1 85 ? 6.408 -11.117 19.231 1.00 95.25 85 HIS A CA 1
ATOM 665 C C . HIS A 1 85 ? 6.515 -11.815 20.598 1.00 95.25 85 HIS A C 1
ATOM 667 O O . HIS A 1 85 ? 7.552 -12.375 20.941 1.00 95.25 85 HIS A O 1
ATOM 673 N N . GLY A 1 86 ? 5.460 -11.734 21.413 1.00 95.69 86 GLY A N 1
ATOM 674 C CA . GLY A 1 86 ? 5.439 -12.304 22.765 1.00 95.69 86 GLY A CA 1
ATOM 675 C C . GLY A 1 86 ? 6.212 -11.524 23.830 1.00 95.69 86 GLY A C 1
ATOM 676 O O . GLY A 1 86 ? 6.239 -11.940 24.985 1.00 95.69 86 GLY A O 1
ATOM 677 N N . ASP A 1 87 ? 6.796 -10.371 23.496 1.00 96.94 87 ASP A N 1
ATOM 678 C CA . ASP A 1 87 ? 7.464 -9.505 24.469 1.00 96.94 87 ASP A CA 1
ATOM 679 C C . ASP A 1 87 ? 6.436 -8.866 25.421 1.00 96.94 87 ASP A C 1
ATOM 681 O O . ASP A 1 87 ? 5.636 -8.002 25.033 1.00 96.94 87 ASP A O 1
ATOM 685 N N . ALA A 1 88 ? 6.459 -9.303 26.683 1.00 97.69 88 ALA A N 1
ATOM 686 C CA . ALA A 1 88 ? 5.540 -8.848 27.721 1.00 97.69 88 ALA A CA 1
ATOM 687 C C . ALA A 1 88 ? 5.698 -7.353 28.050 1.00 97.69 88 ALA A C 1
ATOM 689 O O . ALA A 1 88 ? 4.703 -6.672 28.310 1.00 97.69 88 ALA A O 1
ATOM 690 N N . THR A 1 89 ? 6.920 -6.817 27.991 1.00 97.25 89 THR A N 1
ATOM 691 C CA . THR A 1 89 ? 7.204 -5.405 28.281 1.00 97.25 89 THR A CA 1
ATOM 692 C C . THR A 1 89 ? 6.632 -4.510 27.186 1.00 97.25 89 THR A C 1
ATOM 694 O O . THR A 1 89 ? 5.950 -3.526 27.479 1.00 97.25 89 THR A O 1
ATOM 697 N N . LYS A 1 90 ? 6.825 -4.879 25.912 1.00 96.81 90 LYS A N 1
ATOM 698 C CA . LYS A 1 90 ? 6.211 -4.164 24.778 1.00 96.81 90 LYS A CA 1
ATOM 699 C C . LYS A 1 90 ? 4.687 -4.249 24.816 1.00 96.81 90 LYS A C 1
ATOM 701 O O . LYS A 1 90 ? 4.016 -3.250 24.566 1.00 96.81 90 LYS A O 1
ATOM 706 N N . ALA A 1 91 ? 4.134 -5.409 25.170 1.00 97.50 91 ALA A N 1
ATOM 707 C CA . ALA A 1 91 ? 2.691 -5.584 25.312 1.00 97.50 91 ALA A CA 1
ATOM 708 C C . ALA A 1 91 ? 2.105 -4.675 26.400 1.00 97.50 91 ALA A C 1
ATOM 710 O O . ALA A 1 91 ? 1.086 -4.021 26.171 1.00 97.50 91 ALA A O 1
ATOM 711 N N . ALA A 1 92 ? 2.765 -4.587 27.559 1.00 97.62 92 ALA A N 1
ATOM 712 C CA . ALA A 1 92 ? 2.373 -3.679 28.631 1.00 97.62 92 ALA A CA 1
ATOM 713 C C . ALA A 1 92 ? 2.450 -2.206 28.194 1.00 97.62 92 ALA A C 1
ATOM 715 O O . ALA A 1 92 ? 1.524 -1.444 28.472 1.00 97.62 92 ALA A O 1
ATOM 716 N N . ALA A 1 93 ? 3.494 -1.817 27.454 1.00 97.56 93 ALA A N 1
ATOM 717 C CA . ALA A 1 93 ? 3.637 -0.462 26.921 1.00 97.56 93 ALA A CA 1
ATOM 718 C C . ALA A 1 93 ? 2.511 -0.093 25.938 1.00 97.56 93 ALA A C 1
ATOM 720 O O . ALA A 1 93 ? 1.919 0.977 26.066 1.00 97.56 93 ALA A O 1
ATOM 721 N N . ILE A 1 94 ? 2.157 -0.990 25.009 1.00 96.56 94 ILE A N 1
ATOM 722 C CA . ILE A 1 94 ? 1.045 -0.778 24.064 1.00 96.56 94 ILE A CA 1
ATOM 723 C C . ILE A 1 94 ? -0.287 -0.640 24.807 1.00 96.56 94 ILE A C 1
ATOM 725 O O . ILE A 1 94 ? -1.066 0.259 24.499 1.00 96.56 94 ILE A O 1
ATOM 729 N N . LYS A 1 95 ? -0.546 -1.492 25.808 1.00 97.75 95 LYS A N 1
ATOM 730 C CA . LYS A 1 95 ? -1.759 -1.393 26.634 1.00 97.75 95 LYS A CA 1
ATOM 731 C C . LYS A 1 95 ? -1.820 -0.074 27.401 1.00 97.75 95 LYS A C 1
ATOM 733 O O . LYS A 1 95 ? -2.867 0.564 27.419 1.00 97.75 95 LYS A O 1
ATOM 738 N N . ALA A 1 96 ? -0.710 0.354 28.002 1.00 98.06 96 ALA A N 1
ATOM 739 C CA . ALA A 1 96 ? -0.645 1.621 28.722 1.00 98.06 96 ALA A CA 1
ATOM 740 C C . ALA A 1 96 ? -0.897 2.822 27.796 1.00 98.06 96 ALA A C 1
ATOM 742 O O . ALA A 1 96 ? -1.639 3.731 28.165 1.00 98.06 96 ALA A O 1
ATOM 743 N N . GLU A 1 97 ? -0.321 2.816 26.592 1.00 95.31 97 GLU A N 1
ATOM 744 C CA . GLU A 1 97 ? -0.541 3.872 25.602 1.00 95.31 97 GLU A CA 1
ATOM 745 C C . GLU A 1 97 ? -1.987 3.876 25.087 1.00 95.31 97 GLU A C 1
ATOM 747 O O . GLU A 1 97 ? -2.611 4.932 25.015 1.00 95.31 97 GLU A O 1
ATOM 752 N N . ALA A 1 98 ? -2.569 2.702 24.824 1.00 97.75 98 ALA A N 1
ATOM 753 C CA . ALA A 1 98 ? -3.974 2.574 24.444 1.00 97.75 98 ALA A CA 1
ATOM 754 C C . ALA A 1 98 ? -4.922 3.128 25.522 1.00 97.75 98 ALA A C 1
ATOM 756 O O . ALA A 1 98 ? -5.878 3.830 25.194 1.00 97.75 98 ALA A O 1
ATOM 757 N N . SER A 1 99 ? -4.635 2.882 26.806 1.00 98.12 99 SER A N 1
ATOM 758 C CA . SER A 1 99 ? -5.414 3.445 27.917 1.00 98.12 99 SER A CA 1
ATOM 759 C C . SER A 1 99 ? -5.344 4.974 27.972 1.00 98.12 99 SER A C 1
ATOM 761 O O . SER A 1 99 ? -6.347 5.613 28.276 1.00 98.12 99 SER A O 1
ATOM 763 N N . LYS A 1 100 ? -4.191 5.578 27.647 1.00 97.56 100 LYS A N 1
ATOM 764 C CA . LYS A 1 100 ? -4.041 7.045 27.559 1.00 97.56 100 LYS A CA 1
ATOM 765 C C . LYS A 1 100 ? -4.713 7.635 26.319 1.00 97.56 100 LYS A C 1
ATOM 767 O O . LYS A 1 100 ? -5.195 8.759 26.371 1.00 97.56 100 LYS A O 1
ATOM 772 N N . ALA A 1 101 ? -4.739 6.885 25.220 1.00 97.12 101 ALA A N 1
ATOM 773 C CA . ALA A 1 101 ? -5.372 7.261 23.959 1.00 97.12 101 ALA A CA 1
ATOM 774 C C . ALA A 1 101 ? -6.910 7.199 24.007 1.00 97.12 101 ALA A C 1
ATOM 776 O O . ALA A 1 101 ? -7.580 7.902 23.248 1.00 97.12 101 ALA A O 1
ATOM 777 N N . ALA A 1 102 ? -7.479 6.356 24.876 1.00 98.19 102 ALA A N 1
ATOM 778 C CA . ALA A 1 102 ? -8.918 6.106 24.926 1.00 98.19 102 ALA A CA 1
ATOM 779 C C . ALA A 1 102 ? -9.774 7.359 25.216 1.00 98.19 102 ALA A C 1
ATOM 781 O O . ALA A 1 102 ? -10.754 7.546 24.494 1.00 98.19 102 ALA A O 1
ATOM 782 N N . PRO A 1 103 ? -9.431 8.246 26.176 1.00 98.50 103 PRO A N 1
ATOM 783 C CA . PRO A 1 103 ? -10.165 9.495 26.386 1.00 98.50 103 PRO A CA 1
ATOM 784 C C . PRO A 1 103 ? -10.185 10.385 25.138 1.00 98.50 103 PRO A C 1
ATOM 786 O O . PRO A 1 103 ? -11.262 10.742 24.674 1.00 98.50 103 PRO A O 1
ATOM 789 N N . THR A 1 104 ? -9.026 10.639 24.520 1.00 97.38 104 THR A N 1
ATOM 790 C CA . THR A 1 104 ? -8.928 11.451 23.294 1.00 97.38 104 THR A CA 1
ATOM 791 C C . THR A 1 104 ? -9.750 10.860 22.152 1.00 97.38 104 THR A C 1
ATOM 793 O O . THR A 1 104 ? -10.439 11.583 21.433 1.00 97.38 104 THR A O 1
ATOM 796 N N . LEU A 1 105 ? -9.725 9.532 21.985 1.00 97.94 105 LEU A N 1
ATOM 797 C CA . LEU A 1 105 ? -10.543 8.874 20.970 1.00 97.94 105 LEU A CA 1
ATOM 798 C C . LEU A 1 105 ? -12.041 9.051 21.241 1.00 97.94 105 LEU A C 1
ATOM 800 O O . LEU A 1 105 ? -12.801 9.273 20.298 1.00 97.94 105 LEU A O 1
ATOM 804 N N . ASN A 1 106 ? -12.466 8.942 22.501 1.00 98.19 106 ASN A N 1
ATOM 805 C CA . ASN A 1 106 ? -13.861 9.138 22.887 1.00 98.19 106 ASN A CA 1
ATOM 806 C C . ASN A 1 106 ? -14.307 10.585 22.648 1.00 98.19 106 ASN A C 1
ATOM 808 O O . ASN A 1 106 ? -15.379 10.788 22.082 1.00 98.19 106 ASN A O 1
ATOM 812 N N . ASP A 1 107 ? -13.466 11.567 22.976 1.00 97.88 107 ASP A N 1
ATOM 813 C CA . ASP A 1 107 ? -13.741 12.985 22.729 1.00 97.88 107 ASP A CA 1
ATOM 814 C C . ASP A 1 107 ? -13.899 13.274 21.229 1.00 97.88 107 ASP A C 1
ATOM 816 O O . ASP A 1 107 ? -14.874 13.897 20.802 1.00 97.88 107 ASP A O 1
ATOM 820 N N . LEU A 1 108 ? -12.983 12.757 20.400 1.00 97.12 108 LEU A N 1
ATOM 821 C CA . LEU A 1 108 ? -13.056 12.903 18.943 1.00 97.12 108 LEU A CA 1
ATOM 822 C C . LEU A 1 108 ? -14.292 12.207 18.355 1.00 97.12 108 LEU A C 1
ATOM 824 O O . LEU A 1 108 ? -14.956 12.769 17.482 1.00 97.12 108 LEU A O 1
ATOM 828 N N . LYS A 1 109 ? -14.630 11.004 18.841 1.00 96.81 109 LYS A N 1
ATOM 829 C CA . LYS A 1 109 ? -15.828 10.260 18.414 1.00 96.81 109 LYS A CA 1
ATOM 830 C C . LYS A 1 109 ? -17.134 10.883 18.905 1.00 96.81 109 LYS A C 1
ATOM 832 O O . LYS A 1 109 ? -18.169 10.652 18.283 1.00 96.81 109 LYS A O 1
ATOM 837 N N . GLY A 1 110 ? -17.095 11.685 19.968 1.00 97.81 110 GLY A N 1
ATOM 838 C CA . GLY A 1 110 ? -18.245 12.441 20.465 1.00 97.81 110 GLY A CA 1
ATOM 839 C C . GLY A 1 110 ? -18.747 13.505 19.481 1.00 97.81 110 GLY A C 1
ATOM 840 O O . GLY A 1 110 ? -19.905 13.911 19.549 1.00 97.81 110 GLY A O 1
ATOM 841 N N . ASN A 1 111 ? -17.917 13.928 18.523 1.00 97.56 111 ASN A N 1
ATOM 842 C CA . ASN A 1 111 ? -18.319 14.841 17.457 1.00 97.56 111 ASN A CA 1
ATOM 843 C C . ASN A 1 111 ? -18.888 14.064 16.253 1.00 97.56 111 ASN A C 1
ATOM 845 O O . ASN A 1 111 ? -18.153 13.619 15.370 1.00 97.56 111 ASN A O 1
ATOM 849 N N . SER A 1 112 ? -20.214 13.918 16.199 1.00 97.31 112 SER A N 1
ATOM 850 C CA . SER A 1 112 ? -20.906 13.142 15.157 1.00 97.31 112 SER A CA 1
ATOM 851 C C . SER A 1 112 ? -20.648 13.648 13.731 1.00 97.31 112 SER A C 1
ATOM 853 O O . SER A 1 112 ? -20.461 12.837 12.824 1.00 97.31 112 SER A O 1
ATOM 855 N N . THR A 1 113 ? -20.571 14.966 13.524 1.00 96.38 113 THR A N 1
ATOM 856 C CA . THR A 1 113 ? -20.268 15.575 12.215 1.00 96.38 113 THR A CA 1
ATOM 857 C C . THR A 1 113 ? -18.863 15.212 11.732 1.00 96.38 113 THR A C 1
ATOM 859 O O . THR A 1 113 ? -18.666 14.880 10.558 1.00 96.38 113 THR A O 1
ATOM 862 N N . LEU A 1 114 ? -17.881 15.237 12.639 1.00 95.44 114 LEU A N 1
ATOM 863 C CA . LEU A 1 114 ? -16.518 14.801 12.347 1.00 95.44 114 LEU A CA 1
ATOM 864 C C . LEU A 1 114 ? -16.496 13.314 11.982 1.00 95.44 114 LEU A C 1
ATOM 866 O O . LEU A 1 114 ? -15.948 12.957 10.943 1.00 95.44 114 LEU A O 1
ATOM 870 N N .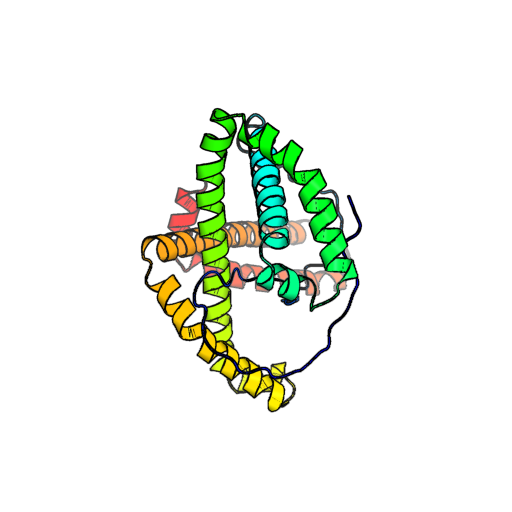 VAL A 1 115 ? -17.136 12.455 12.781 1.00 96.94 115 VAL A N 1
ATOM 871 C CA . VAL A 1 115 ? -17.185 11.006 12.522 1.00 96.94 115 VAL A CA 1
ATOM 872 C C . VAL A 1 115 ? -17.823 10.699 11.167 1.00 96.94 115 VAL A C 1
ATOM 874 O O . VAL A 1 115 ? -17.262 9.909 10.410 1.00 96.94 115 VAL A O 1
ATOM 877 N N . ALA A 1 116 ? -18.940 11.349 10.826 1.00 96.25 116 ALA A N 1
ATOM 878 C CA . ALA A 1 116 ? -19.593 11.186 9.528 1.00 96.25 116 ALA A CA 1
ATOM 879 C C . ALA A 1 116 ? -18.664 11.570 8.362 1.00 96.25 116 ALA A C 1
ATOM 881 O O . ALA A 1 116 ? -18.562 10.839 7.378 1.00 96.25 116 ALA A O 1
ATOM 882 N N . SER A 1 117 ? -17.917 12.670 8.500 1.00 93.94 117 SER A N 1
ATOM 883 C CA . SER A 1 117 ? -16.923 13.086 7.499 1.00 93.94 117 SER A CA 1
ATOM 884 C C . SER A 1 117 ? -15.782 12.066 7.376 1.00 93.94 117 SER A C 1
ATOM 886 O O . SER A 1 117 ? -15.353 11.720 6.274 1.00 93.94 117 SER A O 1
ATOM 888 N N . CYS A 1 118 ? -15.318 11.523 8.503 1.00 96.19 118 CYS A N 1
ATOM 889 C CA . CYS A 1 118 ? -14.239 10.542 8.523 1.00 96.19 118 CYS A CA 1
ATOM 890 C C . CYS A 1 118 ? -14.633 9.178 7.947 1.00 96.19 118 CYS A C 1
ATOM 892 O O . CYS A 1 118 ? -13.760 8.472 7.455 1.00 96.19 118 CYS A O 1
ATOM 894 N N . GLN A 1 119 ? -15.914 8.799 7.945 1.00 96.44 119 GLN A N 1
ATOM 895 C CA . GLN A 1 119 ? -16.361 7.530 7.355 1.00 96.44 119 GLN A CA 1
ATOM 896 C C . GLN A 1 119 ? -16.042 7.434 5.859 1.00 96.44 119 GLN A C 1
ATOM 898 O O . GLN A 1 119 ? -15.570 6.395 5.400 1.00 96.44 119 GLN A O 1
ATOM 903 N N . GLN A 1 120 ? -16.239 8.518 5.104 1.00 93.00 120 GLN A N 1
ATOM 904 C CA . GLN A 1 120 ? -15.894 8.556 3.679 1.00 93.00 120 GLN A CA 1
ATOM 905 C C . GLN A 1 120 ? -14.381 8.437 3.473 1.00 93.00 120 GLN A C 1
ATOM 907 O O . GLN A 1 120 ? -13.923 7.682 2.615 1.00 93.00 120 GLN A O 1
ATOM 912 N N . PHE A 1 121 ? -13.605 9.135 4.306 1.00 92.50 121 PHE A N 1
ATOM 913 C CA . PHE A 1 121 ? -12.148 9.045 4.303 1.00 92.50 121 PHE A CA 1
ATOM 914 C C . PHE A 1 121 ? -11.665 7.622 4.621 1.00 92.50 121 PHE A C 1
ATOM 916 O O . PHE A 1 121 ? -10.817 7.094 3.910 1.00 92.50 121 PHE A O 1
ATOM 923 N N . PHE A 1 122 ? -12.237 6.963 5.633 1.00 94.69 122 PHE A N 1
ATOM 924 C CA . PHE A 1 122 ? -11.896 5.582 5.981 1.00 94.69 122 PHE A CA 1
ATOM 925 C C . PHE A 1 122 ? -12.252 4.607 4.867 1.00 94.69 122 PHE A C 1
ATOM 927 O O . PHE A 1 122 ? -11.425 3.772 4.521 1.00 94.69 122 PHE A O 1
ATOM 934 N N . ALA A 1 123 ? -13.426 4.750 4.248 1.00 94.88 123 ALA A N 1
ATOM 935 C CA . ALA A 1 123 ? -13.807 3.921 3.111 1.00 94.88 123 ALA A CA 1
ATOM 936 C C . ALA A 1 123 ? -12.826 4.081 1.938 1.00 94.88 123 ALA A C 1
ATOM 938 O O . ALA A 1 123 ? -12.408 3.089 1.338 1.00 94.88 123 ALA A O 1
ATOM 939 N N . HIS A 1 124 ? -12.412 5.315 1.636 1.00 92.56 124 HIS A N 1
ATOM 940 C CA . HIS A 1 124 ? -11.393 5.574 0.624 1.00 92.56 124 HIS A CA 1
ATOM 941 C C . HIS A 1 124 ? -10.051 4.925 0.992 1.00 92.56 124 HIS A C 1
ATOM 943 O O . HIS A 1 124 ? -9.485 4.183 0.190 1.00 92.56 124 HIS A O 1
ATOM 949 N N . GLU A 1 125 ? -9.548 5.152 2.205 1.00 92.06 125 GLU A N 1
ATOM 950 C CA . GLU A 1 125 ? -8.279 4.582 2.666 1.00 92.06 125 GLU A CA 1
ATOM 951 C C . GLU A 1 125 ? -8.290 3.047 2.700 1.00 92.06 125 GLU A C 1
ATOM 953 O O . GLU A 1 125 ? -7.305 2.411 2.323 1.00 92.06 125 GLU A O 1
ATOM 958 N N . ASP A 1 126 ? -9.411 2.430 3.062 1.00 93.88 126 ASP A N 1
ATOM 959 C CA . ASP A 1 126 ? -9.565 0.978 3.030 1.00 93.88 126 ASP A CA 1
ATOM 960 C C . ASP A 1 126 ? -9.497 0.439 1.595 1.00 93.88 126 ASP A C 1
ATOM 962 O O . ASP A 1 126 ? -8.864 -0.590 1.344 1.00 93.88 126 ASP A O 1
ATOM 966 N N . MET A 1 127 ? -10.096 1.141 0.627 1.00 95.62 127 MET A N 1
ATOM 967 C CA . MET A 1 127 ? -9.960 0.799 -0.794 1.00 95.62 127 MET A CA 1
ATOM 968 C C . MET A 1 127 ? -8.504 0.931 -1.253 1.00 95.62 127 MET A C 1
ATOM 970 O O . MET A 1 127 ? -7.989 0.057 -1.954 1.00 95.62 127 MET A O 1
ATOM 974 N N . VAL A 1 128 ? -7.802 1.975 -0.804 1.00 93.50 128 VAL A N 1
ATOM 975 C CA . VAL A 1 128 ? -6.372 2.175 -1.070 1.00 93.50 128 VAL A CA 1
ATOM 976 C C . VAL A 1 128 ? -5.525 1.029 -0.521 1.00 93.50 128 VAL A C 1
ATOM 978 O O . VAL A 1 128 ? -4.711 0.464 -1.258 1.00 93.50 128 VAL A O 1
ATOM 981 N N . GLU A 1 129 ? -5.711 0.654 0.742 1.00 93.38 129 GLU A N 1
ATOM 982 C CA . GLU A 1 129 ? -4.971 -0.445 1.365 1.00 93.38 129 GLU A CA 1
ATOM 983 C C . GLU A 1 129 ? -5.242 -1.777 0.669 1.00 93.38 129 GLU A C 1
ATOM 985 O O . GLU A 1 129 ? -4.313 -2.550 0.409 1.00 93.38 129 GLU A O 1
ATOM 990 N N . ARG A 1 130 ? -6.503 -2.037 0.308 1.00 95.44 130 ARG A N 1
ATOM 991 C CA . ARG A 1 130 ? -6.883 -3.230 -0.455 1.00 95.44 130 ARG A CA 1
ATOM 992 C C . ARG A 1 130 ? -6.202 -3.263 -1.824 1.00 95.44 130 ARG A C 1
ATOM 994 O O . ARG A 1 130 ? -5.714 -4.323 -2.208 1.00 95.44 130 ARG A O 1
ATOM 1001 N N . CYS A 1 131 ? -6.068 -2.129 -2.514 1.00 96.19 131 CYS A N 1
ATOM 1002 C CA . CYS A 1 131 ? -5.312 -2.056 -3.769 1.00 96.19 131 CYS A CA 1
ATOM 1003 C C . CYS A 1 131 ? -3.822 -2.329 -3.598 1.00 96.19 131 CYS A C 1
ATOM 1005 O O . CYS A 1 131 ? -3.240 -3.079 -4.383 1.00 96.19 131 CYS A O 1
ATOM 1007 N N . VAL A 1 132 ? -3.192 -1.732 -2.582 1.00 95.50 132 VAL A N 1
ATOM 1008 C CA . VAL A 1 132 ? -1.770 -1.970 -2.289 1.00 95.50 132 VAL A CA 1
ATOM 1009 C C . VAL A 1 132 ? -1.536 -3.452 -2.012 1.00 95.50 132 VAL A C 1
ATOM 1011 O O . VAL A 1 132 ? -0.590 -4.040 -2.535 1.00 95.50 132 VAL A O 1
ATOM 1014 N N . ARG A 1 133 ? -2.437 -4.073 -1.250 1.00 95.56 133 ARG A N 1
ATOM 1015 C CA . ARG A 1 133 ? -2.378 -5.496 -0.933 1.00 95.56 133 ARG A CA 1
ATOM 1016 C C . ARG A 1 133 ? -2.597 -6.389 -2.154 1.00 95.56 133 ARG A C 1
ATOM 1018 O O . ARG A 1 133 ? -1.852 -7.344 -2.337 1.00 95.56 133 ARG A O 1
ATOM 1025 N N . MET A 1 134 ? -3.567 -6.061 -3.005 1.00 96.88 134 MET A N 1
ATOM 1026 C CA . MET A 1 134 ? -3.795 -6.775 -4.263 1.00 96.88 134 MET A CA 1
ATOM 1027 C C . MET A 1 134 ? -2.528 -6.754 -5.131 1.00 96.88 134 MET A C 1
ATOM 1029 O O . MET A 1 134 ? -2.043 -7.803 -5.542 1.00 96.88 134 MET A O 1
ATOM 1033 N N . HIS A 1 135 ? -1.904 -5.585 -5.298 1.00 95.31 135 HIS A N 1
ATOM 1034 C CA . HIS A 1 135 ? -0.639 -5.453 -6.025 1.00 95.31 135 HIS A CA 1
ATOM 1035 C C . HIS A 1 135 ? 0.551 -6.150 -5.359 1.00 95.31 135 HIS A C 1
ATOM 1037 O O . HIS A 1 135 ? 1.480 -6.579 -6.046 1.00 95.31 135 HIS A O 1
ATOM 1043 N N . TYR A 1 136 ? 0.577 -6.240 -4.029 1.00 96.19 136 TYR A N 1
ATOM 1044 C CA . TYR A 1 136 ? 1.570 -7.047 -3.327 1.00 96.19 136 TYR A CA 1
ATOM 1045 C C . TYR A 1 136 ? 1.453 -8.518 -3.736 1.00 96.19 136 TYR A C 1
ATOM 1047 O O . TYR A 1 136 ? 2.437 -9.072 -4.225 1.00 96.19 136 TYR A O 1
ATOM 1055 N N . TYR A 1 137 ? 0.256 -9.103 -3.647 1.00 96.81 137 TYR A N 1
ATOM 1056 C CA . TYR A 1 137 ? 0.044 -10.504 -4.009 1.00 96.81 137 TYR A CA 1
ATOM 1057 C C . TYR A 1 137 ? 0.301 -10.777 -5.497 1.00 96.81 137 TYR A C 1
ATOM 1059 O O . TYR A 1 137 ? 0.998 -11.732 -5.819 1.00 96.81 137 TYR A O 1
ATOM 1067 N N . GLU A 1 138 ? -0.139 -9.901 -6.407 1.00 96.25 138 GLU A N 1
ATOM 1068 C CA . GLU A 1 138 ? 0.162 -10.036 -7.844 1.00 96.25 138 GLU A CA 1
ATOM 1069 C C . GLU A 1 138 ? 1.674 -10.069 -8.130 1.00 96.25 138 GLU A C 1
ATOM 1071 O O . GLU A 1 138 ? 2.145 -10.803 -9.001 1.00 96.25 138 GLU A O 1
ATOM 1076 N N . ARG A 1 139 ? 2.461 -9.239 -7.430 1.00 96.06 139 ARG A N 1
ATOM 1077 C CA . ARG A 1 139 ? 3.927 -9.229 -7.575 1.00 96.06 139 ARG A CA 1
ATOM 1078 C C . ARG A 1 139 ? 4.556 -10.470 -6.963 1.00 96.06 139 ARG A C 1
ATOM 1080 O O . ARG A 1 139 ? 5.523 -10.976 -7.526 1.00 96.06 139 ARG A O 1
ATOM 1087 N N . LEU A 1 140 ? 4.024 -10.933 -5.835 1.00 96.69 140 LEU A N 1
ATOM 1088 C CA . LEU A 1 140 ? 4.476 -12.147 -5.172 1.00 96.69 140 LEU A CA 1
ATOM 1089 C C . LEU A 1 140 ? 4.262 -13.370 -6.074 1.00 96.69 140 LEU A C 1
ATOM 1091 O O . LEU A 1 140 ? 5.208 -14.121 -6.283 1.00 96.69 140 LEU A O 1
ATOM 1095 N N . GLU A 1 141 ? 3.089 -13.511 -6.697 1.00 97.44 141 GLU A N 1
ATOM 1096 C CA . GLU A 1 141 ? 2.810 -14.580 -7.667 1.00 97.44 141 GLU A CA 1
ATOM 1097 C C . GLU A 1 141 ? 3.727 -14.505 -8.893 1.00 97.44 141 GLU A C 1
ATOM 1099 O O . GLU A 1 141 ? 4.336 -15.505 -9.276 1.00 97.44 141 GLU A O 1
ATOM 1104 N N . LYS A 1 142 ? 3.900 -13.312 -9.483 1.00 96.94 142 LYS A N 1
ATOM 1105 C CA . LYS A 1 142 ? 4.815 -13.114 -10.624 1.00 96.94 142 LYS A CA 1
ATOM 1106 C C . LYS A 1 142 ? 6.258 -13.465 -10.283 1.00 96.94 142 LYS A C 1
ATOM 1108 O O . LYS A 1 142 ? 6.958 -14.044 -11.111 1.00 96.94 142 LYS A O 1
ATOM 1113 N N . LEU A 1 143 ? 6.708 -13.100 -9.083 1.00 95.56 143 LEU A N 1
ATOM 1114 C CA . LEU A 1 143 ? 8.032 -13.461 -8.595 1.00 95.56 143 LEU A CA 1
ATOM 1115 C C . LEU A 1 143 ? 8.126 -14.977 -8.399 1.00 95.56 143 LEU A C 1
ATOM 1117 O O . LEU A 1 143 ? 9.044 -15.587 -8.930 1.00 95.56 143 LEU A O 1
ATOM 1121 N N . ALA A 1 144 ? 7.160 -15.591 -7.711 1.00 97.06 144 ALA A N 1
ATOM 1122 C CA . ALA A 1 144 ? 7.130 -17.026 -7.438 1.00 97.06 144 ALA A CA 1
ATOM 1123 C C . ALA A 1 144 ? 7.127 -17.893 -8.713 1.00 97.06 144 ALA A C 1
ATOM 1125 O O . ALA A 1 144 ? 7.724 -18.973 -8.726 1.00 97.06 144 ALA A O 1
ATOM 1126 N N . ALA A 1 145 ? 6.498 -17.403 -9.785 1.00 97.88 145 ALA A N 1
ATOM 1127 C CA . ALA A 1 145 ? 6.452 -18.054 -11.092 1.00 97.88 145 ALA A CA 1
ATOM 1128 C C . ALA A 1 145 ? 7.737 -17.874 -11.928 1.00 97.88 145 ALA A C 1
ATOM 1130 O O . ALA A 1 145 ? 7.972 -18.646 -12.857 1.00 97.88 145 ALA A O 1
ATOM 1131 N N . ASN A 1 146 ? 8.586 -16.886 -11.622 1.00 97.75 146 ASN A N 1
ATOM 1132 C CA . ASN A 1 146 ? 9.814 -16.614 -12.369 1.00 97.75 146 ASN A CA 1
ATOM 1133 C C . ASN A 1 146 ? 11.035 -17.217 -11.657 1.00 97.75 146 ASN A C 1
ATOM 1135 O O . ASN A 1 146 ? 11.666 -16.579 -10.811 1.00 97.75 146 ASN A O 1
ATOM 1139 N N . ALA A 1 147 ? 11.378 -18.455 -12.026 1.00 97.88 147 ALA A N 1
ATOM 1140 C CA . ALA A 1 147 ? 12.484 -19.198 -11.422 1.00 97.88 147 ALA A CA 1
ATOM 1141 C C . ALA A 1 147 ? 13.833 -18.462 -11.521 1.00 97.88 147 ALA A C 1
ATOM 1143 O O . ALA A 1 147 ? 14.554 -18.405 -10.531 1.00 97.88 147 ALA A O 1
ATOM 1144 N N . THR A 1 148 ? 14.150 -17.844 -12.664 1.00 98.00 148 THR A N 1
ATOM 1145 C CA . THR A 1 148 ? 15.404 -17.096 -12.862 1.00 98.00 148 THR A CA 1
ATOM 1146 C C . THR A 1 148 ? 15.480 -15.855 -11.977 1.00 98.00 148 THR A C 1
ATOM 1148 O O . THR A 1 148 ? 16.518 -15.582 -11.382 1.00 98.00 148 THR A O 1
ATOM 1151 N N . LEU A 1 149 ? 14.385 -15.098 -11.857 1.00 95.88 149 LEU A N 1
ATOM 1152 C CA . LEU A 1 149 ? 14.349 -13.909 -11.006 1.00 95.88 149 LEU A CA 1
ATOM 1153 C C . LEU A 1 149 ? 14.437 -14.279 -9.521 1.00 95.88 149 LEU A C 1
ATOM 1155 O O . LEU A 1 149 ? 15.088 -13.565 -8.762 1.00 95.88 149 LEU A O 1
ATOM 1159 N N . LEU A 1 150 ? 13.804 -15.381 -9.107 1.00 97.12 150 LEU A N 1
ATOM 1160 C CA . LEU A 1 150 ? 13.948 -15.928 -7.758 1.00 97.12 150 LEU A CA 1
ATOM 1161 C C . LEU A 1 150 ? 15.389 -16.339 -7.470 1.00 97.12 150 LEU A C 1
ATOM 1163 O O . LEU A 1 150 ? 15.940 -15.917 -6.457 1.00 97.12 150 LEU A O 1
ATOM 1167 N N . ASP A 1 151 ? 15.989 -17.122 -8.364 1.00 97.56 151 ASP A N 1
ATOM 1168 C CA . ASP A 1 151 ? 17.367 -17.591 -8.233 1.00 97.56 151 ASP A CA 1
ATOM 1169 C C . ASP A 1 151 ? 18.345 -16.416 -8.132 1.00 97.56 151 ASP A C 1
ATOM 1171 O O . ASP A 1 151 ? 19.106 -16.325 -7.172 1.00 97.56 151 ASP A O 1
ATOM 1175 N N . HIS A 1 152 ? 18.216 -15.434 -9.029 1.00 97.25 152 HIS A N 1
ATOM 1176 C CA . HIS A 1 152 ? 19.002 -14.203 -8.993 1.00 97.25 152 HIS A CA 1
ATOM 1177 C C . HIS A 1 152 ? 18.783 -13.404 -7.698 1.00 97.25 152 HIS A C 1
ATOM 1179 O O . HIS A 1 152 ? 19.735 -12.898 -7.108 1.00 97.25 152 HIS A O 1
ATOM 1185 N N . LYS A 1 153 ? 17.532 -13.264 -7.238 1.00 95.81 153 LYS A N 1
ATOM 1186 C CA . LYS A 1 153 ? 17.191 -12.476 -6.040 1.00 95.81 153 LYS A CA 1
ATOM 1187 C C . LYS A 1 153 ? 17.668 -13.129 -4.742 1.00 95.81 153 LYS A C 1
ATOM 1189 O O . LYS A 1 153 ? 17.962 -12.420 -3.782 1.00 95.81 153 LYS A O 1
ATOM 1194 N N . PHE A 1 154 ? 17.699 -14.456 -4.696 1.00 96.62 154 PHE A N 1
ATOM 1195 C CA . PHE A 1 154 ? 18.041 -15.226 -3.502 1.00 96.62 154 PHE A CA 1
ATOM 1196 C C . PHE A 1 154 ? 19.394 -15.933 -3.604 1.00 96.62 154 PHE A C 1
ATOM 1198 O O . PHE A 1 154 ? 19.737 -16.685 -2.700 1.00 96.62 154 PHE A O 1
ATOM 1205 N N . HIS A 1 155 ? 20.170 -15.667 -4.658 1.00 97.25 155 HIS A N 1
ATOM 1206 C CA . HIS A 1 155 ? 21.477 -16.277 -4.919 1.00 97.25 155 HIS A CA 1
ATOM 1207 C C . HIS A 1 155 ? 21.448 -17.811 -4.818 1.00 97.25 155 HIS A C 1
ATOM 1209 O O . HIS A 1 155 ? 22.333 -18.419 -4.220 1.00 97.25 155 HIS A O 1
ATOM 1215 N N . GLY A 1 156 ? 20.389 -18.428 -5.346 1.00 95.94 156 GLY A N 1
ATOM 1216 C CA . GLY A 1 156 ? 20.192 -19.878 -5.284 1.00 95.94 156 GLY A CA 1
ATOM 1217 C C . GLY A 1 156 ? 19.849 -20.450 -3.901 1.00 95.94 156 GLY A C 1
ATOM 1218 O O . GLY A 1 156 ? 19.853 -21.669 -3.739 1.00 95.94 156 GLY A O 1
ATOM 1219 N N . ASP A 1 157 ? 19.524 -19.625 -2.895 1.00 97.62 157 ASP A N 1
ATOM 1220 C CA . ASP A 1 157 ? 19.067 -20.103 -1.581 1.00 97.62 157 ASP A CA 1
ATOM 1221 C C . ASP A 1 157 ? 17.708 -20.819 -1.700 1.00 97.62 157 ASP A C 1
ATOM 1223 O O . ASP A 1 157 ? 16.634 -20.204 -1.735 1.00 97.62 157 ASP A O 1
ATOM 1227 N N . ALA A 1 158 ? 17.766 -22.151 -1.747 1.00 97.69 158 ALA A N 1
ATOM 1228 C CA . ALA A 1 158 ? 16.607 -23.013 -1.940 1.00 97.69 158 ALA A CA 1
ATOM 1229 C C . ALA A 1 158 ? 15.545 -22.860 -0.836 1.00 97.69 158 ALA A C 1
ATOM 1231 O O . ALA A 1 158 ? 14.349 -22.938 -1.129 1.00 97.69 158 ALA A O 1
ATOM 1232 N N . ALA A 1 159 ? 15.949 -22.606 0.413 1.00 97.00 159 ALA A N 1
ATOM 1233 C CA . ALA A 1 159 ? 15.016 -22.468 1.528 1.00 97.00 159 ALA A CA 1
ATOM 1234 C C . ALA A 1 159 ? 14.193 -21.181 1.393 1.00 97.00 159 ALA A C 1
ATOM 1236 O O . ALA A 1 159 ? 12.965 -21.211 1.503 1.00 97.00 159 ALA A O 1
ATOM 1237 N N . ARG A 1 160 ? 14.847 -20.059 1.070 1.00 96.19 160 ARG A N 1
ATOM 1238 C CA . ARG A 1 160 ? 14.165 -18.772 0.845 1.00 96.19 160 ARG A CA 1
ATOM 1239 C C . ARG A 1 160 ? 13.282 -18.805 -0.398 1.00 96.19 160 ARG A C 1
ATOM 1241 O O . ARG A 1 160 ? 12.154 -18.316 -0.356 1.00 96.19 160 ARG A O 1
ATOM 1248 N N . ILE A 1 161 ? 13.752 -19.428 -1.479 1.00 97.00 161 ILE A N 1
ATOM 1249 C CA . ILE A 1 161 ? 12.959 -19.624 -2.700 1.00 97.00 161 ILE A CA 1
ATOM 1250 C C . ILE A 1 161 ? 11.699 -20.447 -2.397 1.00 97.00 161 ILE A C 1
ATOM 1252 O O . ILE A 1 161 ? 10.601 -20.069 -2.813 1.00 97.00 161 ILE A O 1
ATOM 1256 N N . SER A 1 162 ? 11.838 -21.548 -1.651 1.00 97.50 162 SER A N 1
ATOM 1257 C CA . SER A 1 162 ? 10.703 -22.380 -1.245 1.00 97.50 162 SER A CA 1
ATOM 1258 C C . SER A 1 162 ? 9.729 -21.614 -0.349 1.00 97.50 162 SER A C 1
ATOM 1260 O O . SER A 1 162 ? 8.520 -21.733 -0.535 1.00 97.50 162 SER A O 1
ATOM 1262 N N . ALA A 1 163 ? 10.230 -20.794 0.581 1.00 96.31 163 ALA A N 1
ATOM 1263 C CA . ALA A 1 163 ? 9.394 -19.969 1.450 1.00 96.31 163 ALA A CA 1
ATOM 1264 C C . ALA A 1 163 ? 8.546 -18.964 0.651 1.00 96.31 163 ALA A C 1
ATOM 1266 O O . ALA A 1 163 ? 7.341 -18.886 0.867 1.00 96.31 163 ALA A O 1
ATOM 1267 N N . VAL A 1 164 ? 9.132 -18.272 -0.333 1.00 96.38 164 VAL A N 1
ATOM 1268 C CA . VAL A 1 164 ? 8.394 -17.330 -1.198 1.00 96.38 164 VAL A CA 1
ATOM 1269 C C . VAL A 1 164 ? 7.329 -18.038 -2.033 1.00 96.38 164 VAL A C 1
ATOM 1271 O O . VAL A 1 164 ? 6.214 -17.536 -2.170 1.00 96.38 164 VAL A O 1
ATOM 1274 N N . LYS A 1 165 ? 7.636 -19.222 -2.578 1.00 97.75 165 LYS A N 1
ATOM 1275 C CA . LYS A 1 165 ? 6.650 -20.023 -3.322 1.00 97.75 165 LYS A CA 1
ATOM 1276 C C . LYS A 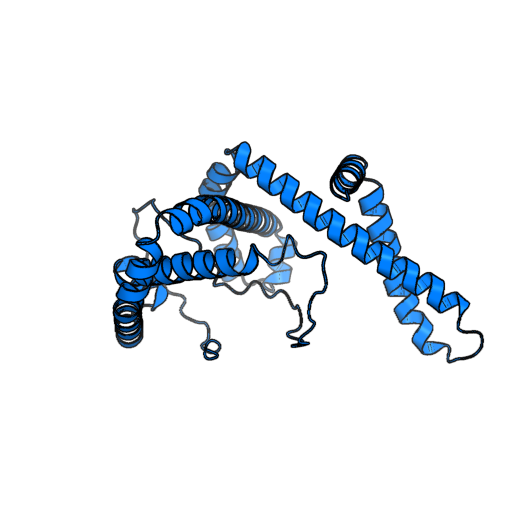1 165 ? 5.504 -20.500 -2.427 1.00 97.75 165 LYS A C 1
ATOM 1278 O O . LYS A 1 165 ? 4.344 -20.467 -2.845 1.00 97.75 165 LYS A O 1
ATOM 1283 N N . ALA A 1 166 ? 5.816 -20.918 -1.201 1.00 97.19 166 ALA A N 1
ATOM 1284 C CA . ALA A 1 166 ? 4.816 -21.319 -0.218 1.00 97.19 166 ALA A CA 1
ATOM 1285 C C . ALA A 1 166 ? 3.928 -20.135 0.195 1.00 97.19 166 ALA A C 1
ATOM 1287 O O . ALA A 1 166 ? 2.708 -20.279 0.236 1.00 97.19 166 ALA A O 1
ATOM 1288 N N . GLU A 1 167 ? 4.514 -18.958 0.426 1.00 95.12 167 GLU A N 1
ATOM 1289 C CA . GLU A 1 167 ? 3.776 -17.731 0.741 1.00 95.12 167 GLU A CA 1
ATOM 1290 C C . GLU A 1 167 ? 2.841 -17.327 -0.406 1.00 95.12 167 GLU A C 1
ATOM 1292 O O . GLU A 1 167 ? 1.652 -17.113 -0.175 1.00 95.12 167 GLU A O 1
ATOM 1297 N N . ALA A 1 168 ? 3.337 -17.319 -1.649 1.00 97.19 168 ALA A N 1
ATOM 1298 C CA . ALA A 1 168 ? 2.522 -17.033 -2.831 1.00 97.19 168 ALA A CA 1
ATOM 1299 C C . ALA A 1 168 ? 1.316 -17.981 -2.932 1.00 97.19 168 ALA A C 1
ATOM 1301 O O . ALA A 1 168 ? 0.191 -17.541 -3.157 1.00 97.19 168 ALA A O 1
ATOM 1302 N N . THR A 1 169 ? 1.536 -19.277 -2.692 1.00 97.56 169 THR A N 1
ATOM 1303 C CA . THR A 1 169 ? 0.470 -20.291 -2.712 1.00 97.56 169 THR A CA 1
ATOM 1304 C C . THR A 1 169 ? -0.545 -20.065 -1.589 1.00 97.56 169 THR A C 1
ATOM 1306 O O . THR A 1 169 ? -1.752 -20.139 -1.818 1.00 97.56 169 THR A O 1
ATOM 1309 N N . ALA A 1 170 ? -0.080 -19.749 -0.376 1.00 96.12 170 ALA A N 1
ATOM 1310 C CA . ALA A 1 170 ? -0.946 -19.477 0.770 1.00 96.12 170 ALA A CA 1
ATOM 1311 C C . ALA A 1 170 ? -1.803 -18.209 0.580 1.00 96.12 170 ALA A C 1
ATOM 1313 O O . ALA A 1 170 ? -2.923 -18.131 1.095 1.00 96.12 170 ALA A O 1
ATOM 1314 N N . ASP A 1 171 ? -1.296 -17.226 -0.166 1.00 96.12 171 ASP A N 1
ATOM 1315 C CA . ASP A 1 171 ? -1.963 -15.946 -0.403 1.00 96.12 171 ASP A CA 1
ATOM 1316 C C . ASP A 1 171 ? -2.793 -15.890 -1.697 1.00 96.12 171 ASP A C 1
ATOM 1318 O O . ASP A 1 171 ? -3.600 -14.968 -1.850 1.00 96.12 171 ASP A O 1
ATOM 1322 N N . ALA A 1 172 ? -2.709 -16.901 -2.568 1.00 97.31 172 ALA A N 1
ATOM 1323 C CA . ALA A 1 172 ? -3.470 -16.984 -3.820 1.00 97.31 172 ALA A CA 1
ATOM 1324 C C . ALA A 1 172 ? -4.992 -16.830 -3.611 1.00 97.31 172 ALA A C 1
ATOM 1326 O O . ALA A 1 172 ? -5.669 -16.091 -4.329 1.00 97.31 172 ALA A O 1
ATOM 1327 N N . SER A 1 173 ? -5.547 -17.447 -2.559 1.00 97.12 173 SER A N 1
ATOM 1328 C CA . SER A 1 173 ? -6.975 -17.313 -2.216 1.00 97.12 173 SER A CA 1
ATOM 1329 C C . SER A 1 173 ? -7.366 -15.879 -1.831 1.00 97.12 173 SER A C 1
ATOM 1331 O O . SER A 1 173 ? -8.468 -15.417 -2.138 1.00 97.12 173 SER A O 1
ATOM 1333 N N . LYS A 1 174 ? -6.459 -15.131 -1.189 1.00 95.38 174 LYS A N 1
ATOM 1334 C CA . LYS A 1 174 ? -6.692 -13.730 -0.814 1.00 95.38 174 LYS A CA 1
ATOM 1335 C C . LYS A 1 174 ? -6.628 -12.824 -2.025 1.00 95.38 174 LYS A C 1
ATOM 1337 O O . LYS A 1 174 ? -7.447 -11.912 -2.114 1.00 95.38 174 LYS A O 1
ATOM 1342 N N . LEU A 1 175 ? -5.682 -13.069 -2.934 1.00 97.25 175 LEU A N 1
ATOM 1343 C CA . LEU A 1 175 ? -5.637 -12.352 -4.199 1.00 97.25 175 LEU A CA 1
ATOM 1344 C C . LEU A 1 175 ? -6.920 -12.593 -4.987 1.00 97.25 175 LEU A C 1
ATOM 1346 O O . LEU A 1 175 ? -7.549 -11.618 -5.375 1.00 97.25 175 LEU A O 1
ATOM 1350 N N . SER A 1 176 ? -7.352 -13.849 -5.129 1.00 97.62 176 SER A N 1
ATOM 1351 C CA . SER A 1 176 ? -8.601 -14.203 -5.814 1.00 97.62 176 SER A CA 1
ATOM 1352 C C . SER A 1 176 ? -9.816 -13.473 -5.226 1.00 97.62 176 SER A C 1
ATOM 1354 O O . SER A 1 176 ? -10.594 -12.879 -5.967 1.00 97.62 176 SER A O 1
ATOM 1356 N N . ARG A 1 177 ? -9.939 -13.411 -3.893 1.00 97.25 177 ARG A N 1
ATOM 1357 C CA . ARG A 1 177 ? -11.018 -12.661 -3.226 1.00 97.25 177 ARG A CA 1
ATOM 1358 C C . ARG A 1 177 ? -10.948 -11.148 -3.461 1.00 97.25 177 ARG A C 1
ATOM 1360 O O . ARG A 1 177 ? -11.982 -10.488 -3.529 1.00 97.25 177 ARG A O 1
ATOM 1367 N N . LEU A 1 178 ? -9.747 -10.568 -3.510 1.00 96.81 178 LEU A N 1
ATOM 1368 C CA . LEU A 1 178 ? -9.582 -9.138 -3.789 1.00 96.81 178 LEU A CA 1
ATOM 1369 C C . LEU A 1 178 ? -9.871 -8.830 -5.263 1.00 96.81 178 LEU A C 1
ATOM 1371 O O . LEU A 1 178 ? -10.575 -7.866 -5.553 1.00 96.81 178 LEU A O 1
ATOM 1375 N N . SER A 1 179 ? -9.375 -9.659 -6.182 1.00 96.44 179 SER A N 1
ATOM 1376 C CA . SER A 1 179 ? -9.525 -9.466 -7.625 1.00 96.44 179 SER A CA 1
ATOM 1377 C C . SER A 1 179 ? -10.934 -9.780 -8.132 1.00 96.44 179 SER A C 1
ATOM 1379 O O . SER A 1 179 ? -11.342 -9.231 -9.151 1.00 96.44 179 SER A O 1
ATOM 1381 N N . SER A 1 180 ? -11.722 -10.584 -7.410 1.00 97.94 180 SER A N 1
ATOM 1382 C CA . SER A 1 180 ? -13.132 -10.825 -7.743 1.00 97.94 180 SER A CA 1
ATOM 1383 C C . SER A 1 180 ? -14.051 -9.641 -7.413 1.00 97.94 180 SER A C 1
ATOM 1385 O O . SER A 1 180 ? -15.205 -9.622 -7.839 1.00 97.94 180 SER A O 1
ATOM 1387 N N . ASN A 1 181 ? -13.586 -8.649 -6.645 1.00 97.56 181 ASN A N 1
ATOM 1388 C CA . ASN A 1 181 ? -14.367 -7.454 -6.337 1.00 97.56 181 ASN A CA 1
ATOM 1389 C C . ASN A 1 181 ? -14.223 -6.418 -7.470 1.00 97.56 181 ASN A C 1
ATOM 1391 O O . ASN A 1 181 ? -13.208 -5.726 -7.582 1.00 97.56 181 ASN A O 1
ATOM 1395 N N . ALA A 1 182 ? -15.252 -6.306 -8.317 1.00 98.06 182 ALA A N 1
ATOM 1396 C CA . ALA A 1 182 ? -15.254 -5.420 -9.485 1.00 98.06 182 ALA A CA 1
ATOM 1397 C C . ALA A 1 182 ? -15.028 -3.940 -9.123 1.00 98.06 182 ALA A C 1
ATOM 1399 O O . ALA A 1 182 ? -14.233 -3.255 -9.761 1.00 98.06 182 ALA A O 1
ATOM 1400 N N . THR A 1 183 ? -15.671 -3.446 -8.062 1.00 97.75 183 THR A N 1
ATOM 1401 C CA . THR A 1 183 ? -15.512 -2.055 -7.612 1.00 97.75 183 THR A CA 1
ATOM 1402 C C . THR A 1 183 ? -14.084 -1.777 -7.144 1.00 97.75 183 THR A C 1
ATOM 1404 O O . THR A 1 183 ? -13.502 -0.751 -7.492 1.00 97.75 183 THR A O 1
ATOM 1407 N N . LEU A 1 184 ? -13.486 -2.704 -6.391 1.00 96.31 184 LEU A N 1
ATOM 1408 C CA . LEU A 1 184 ? -12.099 -2.596 -5.951 1.00 96.31 184 LEU A CA 1
ATOM 1409 C C . LEU A 1 184 ? -11.135 -2.618 -7.137 1.00 96.31 184 LEU A C 1
ATOM 1411 O O . LEU A 1 184 ? -10.277 -1.748 -7.229 1.00 96.31 184 LEU A O 1
ATOM 1415 N N . THR A 1 185 ? -11.278 -3.566 -8.062 1.00 97.56 185 THR A N 1
ATOM 1416 C CA . THR A 1 185 ? -10.385 -3.665 -9.229 1.00 97.56 185 THR A CA 1
ATOM 1417 C C . THR A 1 185 ? -10.456 -2.431 -10.126 1.00 97.56 185 THR A C 1
ATOM 1419 O O . THR A 1 185 ? -9.406 -1.936 -10.544 1.00 97.56 185 THR A O 1
ATOM 1422 N N . GLN A 1 186 ? -11.651 -1.873 -10.345 1.00 97.12 186 GLN A N 1
ATOM 1423 C CA . GLN A 1 186 ? -11.838 -0.599 -11.048 1.00 97.12 186 GLN A CA 1
ATOM 1424 C C . GLN A 1 186 ? -11.151 0.559 -10.316 1.00 97.12 186 GLN A C 1
ATOM 1426 O O . GLN A 1 186 ? -10.384 1.303 -10.928 1.00 97.12 186 GLN A O 1
ATOM 1431 N N . PHE A 1 187 ? -11.346 0.675 -8.998 1.00 96.50 187 PHE A N 1
ATOM 1432 C CA . PHE A 1 187 ? -10.683 1.696 -8.186 1.00 96.50 187 PHE A CA 1
ATOM 1433 C C . PHE A 1 187 ? -9.148 1.571 -8.245 1.00 96.50 187 PHE A C 1
ATOM 1435 O O . PHE A 1 187 ? -8.441 2.563 -8.436 1.00 96.50 187 PHE A O 1
ATOM 1442 N N . CYS A 1 188 ? -8.607 0.352 -8.161 1.00 96.69 188 CYS A N 1
ATOM 1443 C CA . CYS A 1 188 ? -7.167 0.115 -8.269 1.00 96.69 188 CYS A CA 1
ATOM 1444 C C . CYS A 1 188 ? -6.617 0.430 -9.666 1.00 96.69 188 CYS A C 1
ATOM 1446 O O . CYS A 1 188 ? -5.484 0.903 -9.782 1.00 96.69 188 CYS A O 1
ATOM 1448 N N . ALA A 1 189 ? -7.386 0.163 -10.726 1.00 95.94 189 ALA A N 1
ATOM 1449 C CA . ALA A 1 189 ? -7.021 0.525 -12.092 1.00 95.94 189 ALA A CA 1
ATOM 1450 C C . ALA A 1 189 ? -6.953 2.050 -12.256 1.00 95.94 189 ALA A C 1
ATOM 1452 O O . ALA A 1 189 ? -5.894 2.563 -12.610 1.00 95.94 189 ALA A O 1
ATOM 1453 N N . ALA A 1 190 ? -8.005 2.774 -11.857 1.00 94.69 190 ALA A N 1
ATOM 1454 C CA . ALA A 1 190 ? -8.039 4.237 -11.897 1.00 94.69 190 ALA A CA 1
ATOM 1455 C C . ALA A 1 190 ? -6.873 4.864 -11.111 1.00 94.69 190 ALA A C 1
ATOM 1457 O O . ALA A 1 190 ? -6.171 5.749 -11.600 1.00 94.69 190 ALA A O 1
ATOM 1458 N N . ARG A 1 191 ? -6.574 4.344 -9.912 1.00 94.50 191 ARG A N 1
ATOM 1459 C CA . ARG A 1 191 ? -5.426 4.800 -9.111 1.00 94.50 191 ARG A CA 1
ATOM 1460 C C . ARG A 1 191 ? -4.085 4.566 -9.815 1.00 94.50 191 ARG A C 1
ATOM 1462 O O . ARG A 1 191 ? -3.186 5.402 -9.718 1.00 94.50 191 ARG A O 1
ATOM 1469 N N . ARG A 1 192 ? -3.924 3.429 -10.494 1.00 94.19 192 ARG A N 1
ATOM 1470 C CA . ARG A 1 192 ? -2.708 3.100 -11.253 1.00 94.19 192 ARG A CA 1
ATOM 1471 C C . ARG A 1 192 ? -2.537 4.029 -12.446 1.00 94.19 192 ARG A C 1
ATOM 1473 O O . ARG A 1 192 ? -1.427 4.502 -12.676 1.00 94.19 192 ARG A O 1
ATOM 1480 N N . ASP A 1 193 ? -3.615 4.305 -13.165 1.00 94.00 193 ASP A N 1
ATOM 1481 C CA . ASP A 1 193 ? -3.587 5.212 -14.306 1.00 94.00 193 ASP A CA 1
ATOM 1482 C C . ASP A 1 193 ? -3.327 6.648 -13.851 1.00 94.00 193 ASP A C 1
ATOM 1484 O O . ASP A 1 193 ? -2.448 7.302 -14.402 1.00 94.00 193 ASP A O 1
ATOM 1488 N N . HIS A 1 194 ? -3.916 7.085 -12.735 1.00 92.50 194 HIS A N 1
ATOM 1489 C CA . HIS A 1 194 ? -3.563 8.359 -12.105 1.00 92.50 194 HIS A CA 1
ATOM 1490 C C . HIS A 1 194 ? -2.068 8.442 -11.745 1.00 92.50 194 HIS A C 1
ATOM 1492 O O . HIS A 1 194 ? -1.400 9.422 -12.075 1.00 92.50 194 HIS A O 1
ATOM 1498 N N . ALA A 1 195 ? -1.493 7.397 -11.137 1.00 92.38 195 ALA A N 1
ATOM 1499 C CA . ALA A 1 195 ? -0.058 7.364 -10.838 1.00 92.38 195 ALA A CA 1
ATOM 1500 C C . ALA A 1 195 ? 0.814 7.431 -12.108 1.00 92.38 195 ALA A C 1
ATOM 1502 O O . ALA A 1 195 ? 1.843 8.108 -12.111 1.00 92.38 195 ALA A O 1
ATOM 1503 N N . ARG A 1 196 ? 0.391 6.771 -13.193 1.00 93.50 196 ARG A N 1
ATOM 1504 C CA . ARG A 1 196 ? 1.054 6.837 -14.504 1.00 93.50 196 ARG A CA 1
ATOM 1505 C C . ARG A 1 196 ? 0.928 8.216 -15.153 1.00 93.50 196 ARG A C 1
ATOM 1507 O O . ARG A 1 196 ? 1.880 8.653 -15.786 1.00 93.50 196 ARG A O 1
ATOM 1514 N N . CYS A 1 197 ? -0.180 8.928 -14.958 1.00 95.81 197 CYS A N 1
ATOM 1515 C CA . CYS A 1 197 ? -0.325 10.316 -15.405 1.00 95.81 197 CYS A CA 1
ATOM 1516 C C . CYS A 1 197 ? 0.665 11.252 -14.707 1.00 95.81 197 CYS A C 1
ATOM 1518 O O . CYS A 1 197 ? 1.324 12.057 -15.362 1.00 95.81 197 CYS A O 1
ATOM 1520 N N . LEU A 1 198 ? 0.838 11.101 -13.390 1.00 93.56 198 LEU A N 1
ATOM 1521 C CA . LEU A 1 198 ? 1.845 11.860 -12.640 1.00 93.56 198 LEU A CA 1
ATOM 1522 C C . LEU A 1 198 ? 3.272 11.529 -13.105 1.00 93.56 198 LEU A C 1
ATOM 1524 O O . LEU A 1 198 ? 4.142 12.402 -13.142 1.00 93.56 198 LEU A O 1
ATOM 1528 N N . GLU A 1 199 ? 3.528 10.270 -13.468 1.00 94.12 199 GLU A N 1
ATOM 1529 C CA . GLU A 1 199 ? 4.803 9.856 -14.054 1.00 94.12 199 GLU A CA 1
ATOM 1530 C C . GLU A 1 199 ? 5.022 10.459 -15.448 1.00 94.12 199 GLU A C 1
ATOM 1532 O O . GLU A 1 199 ? 6.100 10.993 -15.700 1.00 94.12 199 GLU A O 1
ATOM 1537 N N . LEU A 1 200 ? 4.004 10.448 -16.314 1.00 94.88 200 LEU A N 1
ATOM 1538 C CA . LEU A 1 200 ? 4.018 11.108 -17.622 1.00 94.88 200 LEU A CA 1
ATOM 1539 C C . LEU A 1 200 ? 4.372 12.595 -17.497 1.00 94.88 200 LEU A C 1
ATOM 1541 O O . LEU A 1 200 ? 5.256 13.077 -18.202 1.00 94.88 200 LEU A O 1
ATOM 1545 N N . GLU A 1 201 ? 3.737 13.316 -16.571 1.00 94.56 201 GLU A N 1
ATOM 1546 C CA . GLU A 1 201 ? 4.018 14.735 -16.336 1.00 94.56 201 GLU A CA 1
ATOM 1547 C C . GLU A 1 201 ? 5.456 14.961 -15.839 1.00 94.56 201 GLU A C 1
ATOM 1549 O O . GLU A 1 201 ? 6.139 15.892 -16.275 1.00 94.56 201 GLU A O 1
ATOM 1554 N N . LYS A 1 202 ? 5.948 14.095 -14.942 1.00 94.00 202 LYS A N 1
ATOM 1555 C CA . LYS A 1 202 ? 7.329 14.164 -14.444 1.00 94.00 202 LYS A CA 1
ATOM 1556 C C . LYS A 1 202 ? 8.340 13.919 -15.563 1.00 94.00 202 LYS A C 1
ATOM 1558 O O . LYS A 1 202 ? 9.295 14.682 -15.676 1.00 94.00 202 LYS A O 1
ATOM 1563 N N . LEU A 1 203 ? 8.120 12.886 -16.377 1.00 94.69 203 LEU A N 1
ATOM 1564 C CA . LEU A 1 203 ? 8.974 12.548 -17.515 1.00 94.69 203 LEU A CA 1
ATOM 1565 C C . LEU A 1 203 ? 8.973 13.673 -18.555 1.00 94.69 203 LEU A C 1
ATOM 1567 O O . LEU A 1 203 ? 10.039 14.050 -19.030 1.00 94.69 203 LEU A O 1
ATOM 1571 N N . GLN A 1 204 ? 7.813 14.271 -18.845 1.00 95.25 204 GLN A N 1
ATOM 1572 C CA . GLN A 1 204 ? 7.724 15.428 -19.739 1.00 95.25 204 GLN A CA 1
ATOM 1573 C C . GLN A 1 204 ? 8.577 16.597 -19.225 1.00 95.25 204 GLN A C 1
ATOM 1575 O O . GLN A 1 204 ? 9.415 17.105 -19.962 1.00 95.25 204 GLN A O 1
ATOM 1580 N N . LYS A 1 205 ? 8.457 16.962 -17.940 1.00 93.88 205 LYS A N 1
ATOM 1581 C CA . LYS A 1 205 ? 9.277 18.029 -17.331 1.00 93.88 205 LYS A CA 1
ATOM 1582 C C . LYS A 1 205 ? 10.780 17.730 -17.380 1.00 93.88 205 LYS A C 1
ATOM 1584 O O . LYS A 1 205 ? 11.584 18.652 -17.514 1.00 93.88 205 LYS A O 1
ATOM 1589 N N . GLU A 1 206 ? 11.175 16.465 -17.232 1.00 91.88 206 GLU A N 1
ATOM 1590 C CA . GLU A 1 206 ? 12.577 16.039 -17.345 1.00 91.88 206 GLU A CA 1
ATOM 1591 C C . GLU A 1 206 ? 13.101 16.194 -18.779 1.00 91.88 206 GLU A C 1
ATOM 1593 O O . GLU A 1 206 ? 14.187 16.748 -18.969 1.00 91.88 206 GLU A O 1
ATOM 1598 N N . VAL A 1 207 ? 12.309 15.788 -19.777 1.00 94.00 207 VAL A N 1
ATOM 1599 C CA . VAL A 1 207 ? 12.627 15.957 -21.203 1.00 94.00 207 VAL A CA 1
ATOM 1600 C C . VAL A 1 207 ? 12.734 17.440 -21.571 1.00 94.00 207 VAL A C 1
ATOM 1602 O O . VAL A 1 207 ? 13.747 17.849 -22.139 1.00 94.00 207 VAL A O 1
ATOM 1605 N N . ASP A 1 208 ? 11.769 18.268 -21.163 1.00 92.38 208 ASP A N 1
ATOM 1606 C CA . ASP A 1 208 ? 11.770 19.713 -21.437 1.00 92.38 208 ASP A CA 1
ATOM 1607 C C . ASP A 1 208 ? 13.004 20.396 -20.821 1.00 92.38 208 ASP A C 1
ATOM 1609 O O . ASP A 1 208 ? 13.654 21.246 -21.435 1.00 92.38 208 ASP A O 1
ATOM 1613 N N . LYS A 1 209 ? 13.386 20.002 -19.598 1.00 89.81 209 LYS A N 1
ATOM 1614 C CA . LYS A 1 209 ? 14.584 20.528 -18.933 1.00 89.81 209 LYS A CA 1
ATOM 1615 C C . LYS A 1 209 ? 15.866 20.144 -19.675 1.00 89.81 209 LYS A C 1
ATOM 1617 O O . LYS A 1 209 ? 16.769 20.974 -19.773 1.00 89.81 209 LYS A O 1
ATOM 1622 N N . ALA A 1 210 ? 15.964 18.917 -20.183 1.00 89.75 210 ALA A N 1
ATOM 1623 C CA . ALA A 1 210 ? 17.126 18.465 -20.946 1.00 89.75 210 ALA A CA 1
ATOM 1624 C C . ALA A 1 210 ? 17.251 19.195 -22.298 1.00 89.75 210 ALA A C 1
ATOM 1626 O O . ALA A 1 210 ? 18.352 19.599 -22.685 1.00 89.75 210 ALA A O 1
ATOM 1627 N N . GLN A 1 211 ? 16.126 19.438 -22.975 1.00 88.12 211 GLN A N 1
ATOM 1628 C CA . GLN A 1 211 ? 16.073 20.218 -24.217 1.00 88.12 211 GLN A CA 1
ATOM 1629 C C . GLN A 1 211 ? 16.436 21.699 -23.991 1.00 88.12 211 GLN A C 1
ATOM 1631 O O . GLN A 1 211 ? 17.174 22.290 -24.772 1.00 88.12 211 GLN A O 1
ATOM 1636 N N . ASN A 1 212 ? 16.020 22.298 -22.873 1.00 87.44 212 ASN A N 1
ATOM 1637 C CA . ASN A 1 212 ? 16.393 23.680 -22.535 1.00 87.44 212 ASN A CA 1
ATOM 1638 C C . ASN A 1 212 ? 17.847 23.820 -22.036 1.00 87.44 212 ASN A C 1
ATOM 1640 O O . ASN A 1 212 ? 18.485 24.861 -22.200 1.00 87.44 212 ASN A O 1
ATOM 1644 N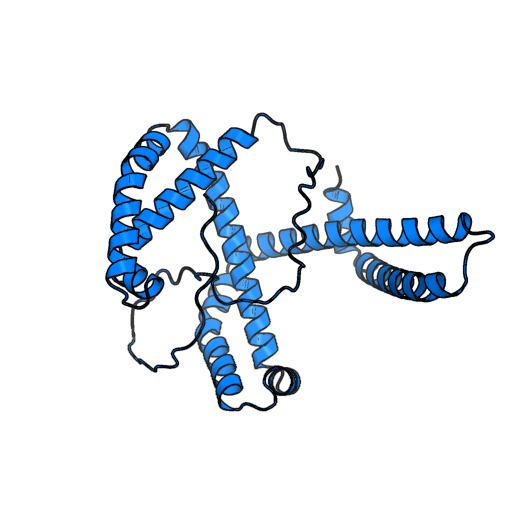 N . ALA A 1 213 ? 18.412 22.780 -21.419 1.00 82.81 213 ALA A N 1
ATOM 1645 C CA . ALA A 1 213 ? 19.813 22.790 -20.992 1.00 82.81 213 ALA A CA 1
ATOM 1646 C C . ALA A 1 213 ? 20.792 22.719 -22.177 1.00 82.81 213 ALA A C 1
ATOM 1648 O O . ALA A 1 213 ? 21.911 23.225 -22.085 1.00 82.81 213 ALA A O 1
ATOM 1649 N N . THR A 1 214 ? 20.375 22.109 -23.289 1.00 73.12 214 THR A N 1
ATOM 1650 C CA . THR A 1 214 ? 21.174 22.031 -24.520 1.00 73.12 214 THR A CA 1
ATOM 1651 C C . THR A 1 214 ? 21.177 23.348 -25.301 1.00 73.12 214 THR A C 1
ATOM 1653 O O . THR A 1 214 ? 22.166 23.633 -25.969 1.00 73.12 214 THR A O 1
ATOM 1656 N N . SER A 1 215 ? 20.164 24.210 -25.139 1.00 66.81 215 SER A N 1
ATOM 1657 C CA . SER A 1 215 ? 20.138 25.541 -25.769 1.00 66.81 215 SER A CA 1
ATOM 1658 C C . SER A 1 215 ? 20.971 26.607 -25.038 1.00 66.81 215 SER A C 1
ATOM 1660 O O . SER A 1 215 ? 21.332 27.617 -25.635 1.00 66.81 215 SER A O 1
ATOM 1662 N N . THR A 1 216 ? 21.320 26.394 -23.763 1.00 65.44 216 THR A N 1
ATOM 1663 C CA . THR A 1 216 ? 21.965 27.409 -22.900 1.00 65.44 216 THR A CA 1
ATOM 1664 C C . THR A 1 216 ? 23.464 27.198 -22.656 1.00 65.44 216 THR A C 1
ATOM 1666 O O . THR A 1 216 ? 24.103 28.031 -22.013 1.00 65.44 216 THR A O 1
ATOM 1669 N N . ARG A 1 217 ? 24.077 26.125 -23.176 1.00 58.34 217 ARG A N 1
ATOM 1670 C CA . ARG A 1 217 ? 25.509 25.829 -22.974 1.00 58.34 217 ARG A CA 1
ATOM 1671 C C . ARG A 1 217 ? 26.323 25.939 -24.259 1.00 58.34 217 ARG A C 1
ATOM 1673 O O . ARG A 1 217 ? 26.776 24.945 -24.809 1.00 58.34 217 ARG A O 1
ATOM 1680 N N . GLY A 1 218 ? 26.605 27.175 -24.656 1.00 59.16 218 GLY A N 1
ATOM 1681 C CA . GLY A 1 218 ? 27.628 27.495 -25.656 1.00 59.16 218 GLY A CA 1
ATOM 1682 C C . GLY A 1 218 ? 29.080 27.480 -25.145 1.00 59.16 218 GLY A C 1
ATOM 1683 O O . GLY A 1 218 ? 29.938 28.000 -25.846 1.00 59.16 218 GLY A O 1
ATOM 1684 N N . GLY A 1 219 ? 29.408 26.950 -23.950 1.00 58.94 219 GLY A N 1
ATOM 1685 C CA . GLY A 1 219 ? 30.796 27.087 -23.463 1.00 58.94 219 GLY A CA 1
ATOM 1686 C C . GLY A 1 219 ? 31.255 26.416 -22.161 1.00 58.94 219 GLY A C 1
ATOM 1687 O O . GLY A 1 219 ? 32.274 26.842 -21.631 1.00 58.94 219 GLY A O 1
ATOM 1688 N N . ALA A 1 220 ? 30.586 25.393 -21.611 1.00 56.12 220 ALA A N 1
ATOM 1689 C CA . ALA A 1 220 ? 31.033 24.782 -20.345 1.00 56.12 220 ALA A CA 1
ATOM 1690 C C . ALA A 1 220 ? 31.084 23.241 -20.376 1.00 56.12 220 ALA A C 1
ATOM 1692 O O . ALA A 1 220 ? 30.053 22.592 -20.228 1.00 56.12 220 ALA A O 1
ATOM 1693 N N . GLY A 1 221 ? 32.304 22.695 -20.502 1.00 60.03 221 GLY A N 1
ATOM 1694 C CA . GLY A 1 221 ? 32.754 21.357 -20.067 1.00 60.03 221 GLY A CA 1
ATOM 1695 C C . GLY A 1 221 ? 32.035 20.122 -20.635 1.00 60.03 221 GLY A C 1
ATOM 1696 O O . GLY A 1 221 ? 30.964 19.751 -20.157 1.00 60.03 221 GLY A O 1
ATOM 1697 N N . ALA A 1 222 ? 32.684 19.411 -21.564 1.00 65.25 222 ALA A N 1
ATOM 1698 C CA . ALA A 1 222 ? 32.147 18.239 -22.269 1.00 65.25 222 ALA A CA 1
ATOM 1699 C C . ALA A 1 222 ? 31.670 17.079 -21.355 1.00 65.25 222 ALA A C 1
ATOM 1701 O O . ALA A 1 222 ? 30.615 16.501 -21.615 1.00 65.25 222 ALA A O 1
ATOM 1702 N N . ASP A 1 223 ? 32.344 16.790 -20.236 1.00 68.31 223 ASP A N 1
ATOM 1703 C CA . ASP A 1 223 ? 32.106 15.549 -19.469 1.00 68.31 223 ASP A CA 1
ATOM 1704 C C . ASP A 1 223 ? 30.793 15.487 -18.670 1.00 68.31 223 ASP A C 1
ATOM 1706 O O . ASP A 1 223 ? 30.216 14.412 -18.499 1.00 68.31 223 ASP A O 1
ATOM 1710 N N . LYS A 1 224 ? 30.243 16.619 -18.209 1.00 65.31 224 LYS A N 1
ATOM 1711 C CA . LYS A 1 224 ? 28.940 16.619 -17.500 1.00 65.31 224 LYS A CA 1
ATOM 1712 C C . LYS A 1 224 ? 27.745 16.466 -18.450 1.00 65.31 224 LYS A C 1
ATOM 1714 O O . LYS A 1 224 ? 26.607 16.390 -17.986 1.00 65.31 224 LYS A O 1
ATOM 1719 N N . THR A 1 225 ? 27.994 16.422 -19.756 1.00 67.00 225 THR A N 1
ATOM 1720 C CA . THR A 1 225 ? 26.964 16.391 -20.800 1.00 67.00 225 THR A CA 1
ATOM 1721 C C . THR A 1 225 ? 26.490 14.961 -21.083 1.00 67.00 225 THR A C 1
ATOM 1723 O O . THR A 1 225 ? 25.295 14.741 -21.267 1.00 67.00 225 THR A O 1
ATOM 1726 N N . HIS A 1 226 ? 27.377 13.962 -20.994 1.00 76.06 226 HIS A N 1
ATOM 1727 C CA . HIS A 1 226 ? 27.057 12.579 -21.376 1.00 76.06 226 HIS A CA 1
ATOM 1728 C C . HIS A 1 226 ? 26.051 11.882 -20.447 1.00 76.06 226 HIS A C 1
ATOM 1730 O O . HIS A 1 226 ? 25.096 11.269 -20.925 1.00 76.06 226 HIS A O 1
ATOM 1736 N N . LYS A 1 227 ? 26.204 12.005 -19.119 1.00 80.88 227 LYS A N 1
ATOM 1737 C CA . LYS A 1 227 ? 25.273 11.369 -18.166 1.00 80.88 227 LYS A CA 1
ATOM 1738 C C . LYS A 1 227 ? 23.859 11.954 -18.265 1.00 80.88 227 LYS A C 1
ATOM 1740 O O . LYS A 1 227 ? 22.888 11.204 -18.296 1.00 80.88 227 LYS A O 1
ATOM 1745 N N . GLY A 1 228 ? 23.749 13.281 -18.375 1.00 82.62 228 GLY A N 1
ATOM 1746 C CA . GLY A 1 228 ? 22.457 13.957 -18.521 1.00 82.62 228 GLY A CA 1
ATOM 1747 C C . GLY A 1 228 ? 21.749 13.598 -19.830 1.00 82.62 228 GLY A C 1
ATOM 1748 O O . GLY A 1 228 ? 20.534 13.424 -19.839 1.00 82.62 228 GLY A O 1
ATOM 1749 N N . GLN A 1 229 ? 22.502 13.418 -20.918 1.00 85.44 229 GLN A N 1
ATOM 1750 C CA . GLN A 1 229 ? 21.943 13.020 -22.209 1.00 85.44 229 GLN A CA 1
ATOM 1751 C C . GLN A 1 229 ? 21.418 11.575 -22.203 1.00 85.44 229 GLN A C 1
ATOM 1753 O O . GLN A 1 229 ? 20.358 11.312 -22.774 1.00 85.44 229 GLN A O 1
ATOM 1758 N N . ALA A 1 230 ? 22.103 10.646 -21.525 1.00 88.25 230 ALA A N 1
ATOM 1759 C CA . ALA A 1 230 ? 21.641 9.263 -21.383 1.00 88.25 230 ALA A CA 1
ATOM 1760 C C . ALA A 1 230 ? 20.354 9.162 -20.540 1.00 88.25 230 ALA A C 1
ATOM 1762 O O . ALA A 1 230 ? 19.402 8.491 -20.942 1.00 88.25 230 ALA A O 1
ATOM 1763 N N . GLU A 1 231 ? 20.292 9.868 -19.406 1.00 88.62 231 GLU A N 1
ATOM 1764 C CA . GLU A 1 231 ? 19.092 9.923 -18.557 1.00 88.62 231 GLU A CA 1
ATOM 1765 C C . GLU A 1 231 ? 17.906 10.560 -19.298 1.00 88.62 231 GLU A C 1
ATOM 1767 O O . GLU A 1 231 ? 16.805 10.010 -19.270 1.00 88.62 231 GLU A O 1
ATOM 1772 N N . ALA A 1 232 ? 18.134 11.657 -20.030 1.00 90.94 232 ALA A N 1
ATOM 1773 C CA . ALA A 1 232 ? 17.107 12.308 -20.842 1.00 90.94 232 ALA A CA 1
ATOM 1774 C C . ALA A 1 232 ? 16.588 11.406 -21.972 1.00 90.94 232 ALA A C 1
ATOM 1776 O O . ALA A 1 232 ? 15.383 11.347 -22.204 1.00 90.94 232 ALA A O 1
ATOM 1777 N N . SER A 1 233 ? 17.479 10.667 -22.641 1.00 93.31 233 SER A N 1
ATOM 1778 C CA . SER A 1 233 ? 17.095 9.730 -23.707 1.00 93.31 233 SER A CA 1
ATOM 1779 C C . SER A 1 233 ? 16.263 8.567 -23.158 1.00 93.31 233 SER A C 1
ATOM 1781 O O . SER A 1 233 ? 15.259 8.183 -23.752 1.00 93.31 233 SER A O 1
ATOM 1783 N N . SER A 1 234 ? 16.628 8.044 -21.982 1.00 94.88 234 SER A N 1
ATOM 1784 C CA . SER A 1 234 ? 15.842 7.023 -21.279 1.00 94.88 234 SER A CA 1
ATOM 1785 C C . SER A 1 234 ? 14.473 7.558 -20.839 1.00 94.88 234 SER A C 1
ATOM 1787 O O . SER A 1 234 ? 13.453 6.896 -21.037 1.00 94.88 234 SER A O 1
ATOM 1789 N N . ALA A 1 235 ? 14.417 8.782 -20.302 1.00 94.31 235 ALA A N 1
ATOM 1790 C CA . ALA A 1 235 ? 13.163 9.433 -19.931 1.00 94.31 235 ALA A CA 1
ATOM 1791 C C . ALA A 1 235 ? 12.248 9.657 -21.146 1.00 94.31 235 ALA A C 1
ATOM 1793 O O . ALA A 1 235 ? 11.057 9.363 -21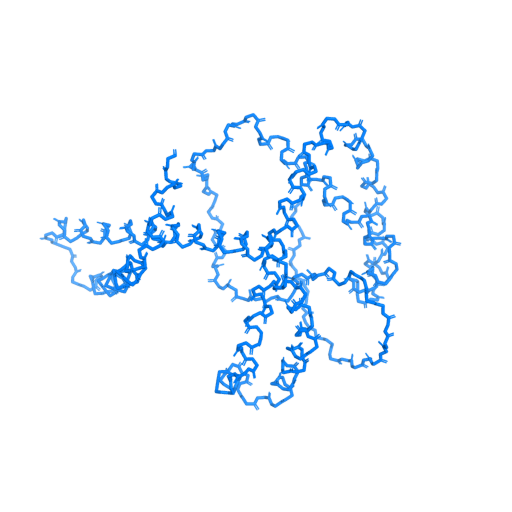.058 1.00 94.31 235 ALA A O 1
ATOM 1794 N N . ALA A 1 236 ? 12.802 10.094 -22.282 1.00 96.00 236 ALA A N 1
ATOM 1795 C CA . ALA A 1 236 ? 12.072 10.255 -23.538 1.00 96.00 236 ALA A CA 1
ATOM 1796 C C . ALA A 1 236 ? 11.500 8.920 -24.038 1.00 96.00 236 ALA A C 1
ATOM 1798 O O . ALA A 1 236 ? 10.303 8.827 -24.288 1.00 96.00 236 ALA A O 1
ATOM 1799 N N . ALA A 1 237 ? 12.301 7.850 -24.057 1.00 97.25 237 ALA A N 1
ATOM 1800 C CA . ALA A 1 237 ? 11.822 6.526 -24.456 1.00 97.25 237 ALA A CA 1
ATOM 1801 C C . ALA A 1 237 ? 10.681 6.013 -23.554 1.00 97.25 237 ALA A C 1
ATOM 1803 O O . ALA A 1 237 ? 9.702 5.440 -24.035 1.00 97.25 237 ALA A O 1
ATOM 1804 N N . ARG A 1 238 ? 10.769 6.244 -22.235 1.00 96.00 238 ARG A N 1
ATOM 1805 C CA . ARG A 1 238 ? 9.696 5.890 -21.287 1.00 96.00 238 ARG A CA 1
ATOM 1806 C C . ARG A 1 238 ? 8.442 6.739 -21.493 1.00 96.00 238 ARG A C 1
ATOM 1808 O O . ARG A 1 238 ? 7.334 6.215 -21.391 1.00 96.00 238 ARG A O 1
ATOM 1815 N N . LEU A 1 239 ? 8.614 8.029 -21.773 1.00 96.69 239 LEU A N 1
ATOM 1816 C CA . LEU A 1 239 ? 7.527 8.955 -22.072 1.00 96.69 239 LEU A CA 1
ATOM 1817 C C . LEU A 1 239 ? 6.775 8.523 -23.334 1.00 96.69 239 LEU A C 1
ATOM 1819 O O . LEU A 1 239 ? 5.550 8.446 -23.302 1.00 96.69 239 LEU A O 1
ATOM 1823 N N . ASP A 1 240 ? 7.494 8.180 -24.402 1.00 96.94 240 ASP A N 1
ATOM 1824 C CA . ASP A 1 240 ? 6.913 7.720 -25.666 1.00 96.94 240 ASP A CA 1
ATOM 1825 C C . ASP A 1 240 ? 6.177 6.387 -25.491 1.00 96.94 240 ASP A C 1
ATOM 1827 O O . ASP A 1 240 ? 5.038 6.237 -25.941 1.00 96.94 240 ASP A O 1
ATOM 1831 N N . ALA A 1 241 ? 6.768 5.448 -24.742 1.00 96.62 241 ALA A N 1
ATOM 1832 C CA . ALA A 1 241 ? 6.116 4.186 -24.407 1.00 96.62 241 ALA A CA 1
ATOM 1833 C C . ALA A 1 241 ? 4.786 4.405 -23.664 1.00 96.62 241 ALA A C 1
ATOM 1835 O O . ALA A 1 241 ? 3.782 3.779 -24.002 1.00 96.62 241 ALA A O 1
ATOM 1836 N N . LEU A 1 242 ? 4.740 5.317 -22.686 1.00 94.62 242 LEU A N 1
ATOM 1837 C CA . LEU A 1 242 ? 3.506 5.628 -21.958 1.00 94.62 242 LEU A CA 1
ATOM 1838 C C . LEU A 1 242 ? 2.493 6.403 -22.817 1.00 94.62 242 LEU A C 1
ATOM 1840 O O . LEU A 1 242 ? 1.303 6.103 -22.749 1.00 94.62 242 LEU A O 1
ATOM 1844 N N . LYS A 1 243 ? 2.941 7.350 -23.653 1.00 95.75 243 LYS A N 1
ATOM 1845 C CA . LYS A 1 243 ? 2.077 8.118 -24.568 1.00 95.75 243 LYS A CA 1
ATOM 1846 C C . LYS A 1 243 ? 1.453 7.260 -25.667 1.00 95.75 243 LYS A C 1
ATOM 1848 O O . LYS A 1 243 ? 0.374 7.592 -26.145 1.00 95.75 243 LYS A O 1
ATOM 1853 N N . SER A 1 244 ? 2.090 6.149 -26.042 1.00 97.19 244 SER A N 1
ATOM 1854 C CA . SER A 1 244 ? 1.511 5.201 -27.002 1.00 97.19 244 SER A CA 1
ATOM 1855 C C . SER A 1 244 ? 0.225 4.529 -26.492 1.00 97.19 244 SER A C 1
ATOM 1857 O O . SER A 1 244 ? -0.584 4.052 -27.286 1.00 97.19 244 SER A O 1
ATOM 1859 N N . ASN A 1 245 ? -0.009 4.529 -25.173 1.00 96.50 245 ASN A N 1
ATOM 1860 C CA . ASN A 1 245 ? -1.251 4.050 -24.581 1.00 96.50 245 ASN A CA 1
ATOM 1861 C C . ASN A 1 245 ? -2.324 5.153 -24.621 1.00 96.50 245 ASN A C 1
ATOM 1863 O O . ASN A 1 245 ? -2.426 5.985 -23.719 1.00 96.50 245 ASN A O 1
ATOM 1867 N N . THR A 1 246 ? -3.141 5.149 -25.674 1.00 96.94 246 THR A N 1
ATOM 1868 C CA . THR A 1 246 ? -4.185 6.162 -25.902 1.00 96.94 246 THR A CA 1
ATOM 1869 C C . THR A 1 246 ? -5.228 6.213 -24.785 1.00 96.94 246 THR A C 1
ATOM 1871 O O . THR A 1 246 ? -5.666 7.300 -24.419 1.00 96.94 246 THR A O 1
ATOM 1874 N N . THR A 1 247 ? -5.588 5.073 -24.184 1.00 95.88 247 THR A N 1
ATOM 1875 C CA . THR A 1 247 ? -6.505 5.019 -23.033 1.00 95.88 247 THR A CA 1
ATOM 1876 C C . THR A 1 247 ? -5.944 5.779 -21.836 1.00 95.88 247 THR A C 1
ATOM 1878 O O . THR A 1 247 ? -6.653 6.590 -21.244 1.00 95.88 247 THR A O 1
ATOM 1881 N N . LEU A 1 248 ? -4.665 5.566 -21.512 1.00 95.19 248 LEU A N 1
ATOM 1882 C CA . LEU A 1 248 ? -3.985 6.289 -20.441 1.00 95.19 248 LEU A CA 1
ATOM 1883 C C . LEU A 1 248 ? -3.929 7.790 -20.743 1.00 95.19 248 LEU A C 1
ATOM 1885 O O . LEU A 1 248 ? -4.268 8.588 -19.878 1.00 95.19 248 LEU A O 1
ATOM 1889 N N . VAL A 1 249 ? -3.543 8.182 -21.960 1.00 96.12 249 VAL A N 1
ATOM 1890 C CA . VAL A 1 249 ? -3.476 9.602 -22.351 1.00 96.12 249 VAL A CA 1
ATOM 1891 C C . VAL A 1 249 ? -4.845 10.276 -22.238 1.00 96.12 249 VAL A C 1
ATOM 1893 O O . VAL A 1 249 ? -4.940 11.365 -21.672 1.00 96.12 249 VAL A O 1
ATOM 1896 N N . ASN A 1 250 ? -5.911 9.620 -22.702 1.00 95.44 250 ASN A N 1
ATOM 1897 C CA . ASN A 1 250 ? -7.277 10.131 -22.583 1.00 95.44 250 ASN A CA 1
ATOM 1898 C C . ASN A 1 250 ? -7.696 10.288 -21.114 1.00 95.44 250 ASN A C 1
ATOM 1900 O O . ASN A 1 250 ? -8.227 11.335 -20.746 1.00 95.44 250 ASN A O 1
ATOM 1904 N N . TYR A 1 251 ? -7.392 9.296 -20.269 1.00 95.38 251 TYR A N 1
ATOM 1905 C CA . TYR A 1 251 ? -7.624 9.376 -18.826 1.00 95.38 251 TYR A CA 1
ATOM 1906 C C . TYR A 1 251 ? -6.885 10.574 -18.210 1.00 95.38 251 TYR A C 1
ATOM 1908 O O . TYR A 1 251 ? -7.503 11.396 -17.535 1.00 95.38 251 TYR A O 1
ATOM 1916 N N . CYS A 1 252 ? -5.590 10.738 -18.510 1.00 95.31 252 CYS A N 1
ATOM 1917 C CA . CYS A 1 252 ? -4.790 11.852 -17.999 1.00 95.31 252 CYS A CA 1
ATOM 1918 C C . CYS A 1 252 ? -5.337 13.216 -18.425 1.00 95.31 252 CYS A C 1
ATOM 1920 O O . CYS A 1 252 ? -5.345 14.138 -17.617 1.00 95.31 252 CYS A O 1
ATOM 1922 N N . ASN A 1 253 ? -5.800 13.348 -19.670 1.00 95.12 253 ASN A N 1
ATOM 1923 C CA . ASN A 1 253 ? -6.377 14.596 -20.163 1.00 95.12 253 ASN A CA 1
ATOM 1924 C C . ASN A 1 253 ? -7.691 14.930 -19.445 1.00 95.12 253 ASN A C 1
ATOM 1926 O O . ASN A 1 253 ? -7.885 16.075 -19.057 1.00 95.12 253 ASN A O 1
ATOM 1930 N N . SER A 1 254 ? -8.545 13.933 -19.191 1.00 94.62 254 SER A N 1
ATOM 1931 C CA . SER A 1 254 ? -9.836 14.122 -18.510 1.00 94.62 254 SER A CA 1
ATOM 1932 C C . SER A 1 254 ? -9.743 14.438 -17.012 1.00 94.62 254 SER A C 1
ATOM 1934 O O . SER A 1 254 ? -10.754 14.735 -16.386 1.00 94.62 254 SER A O 1
ATOM 1936 N N . HIS A 1 255 ? -8.565 14.297 -16.400 1.00 88.69 255 HIS A N 1
ATOM 1937 C CA . HIS A 1 255 ? -8.340 14.513 -14.960 1.00 88.69 255 HIS A CA 1
ATOM 1938 C C . HIS A 1 255 ? -7.312 15.618 -14.690 1.00 88.69 255 HIS A C 1
ATOM 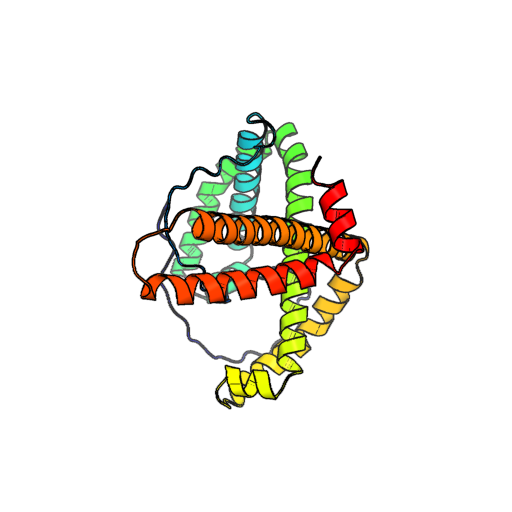1940 O O . HIS A 1 255 ? -6.780 15.726 -13.586 1.00 88.69 255 HIS A O 1
ATOM 1946 N N . ARG A 1 256 ? -6.988 16.406 -15.721 1.00 84.56 256 ARG A N 1
ATOM 1947 C CA . ARG A 1 256 ? -6.077 17.552 -15.633 1.00 84.56 256 ARG A CA 1
ATOM 1948 C C . ARG A 1 256 ? -6.813 18.883 -15.427 1.00 84.56 256 ARG A C 1
ATOM 1950 O O . ARG A 1 256 ? -6.148 19.887 -15.180 1.00 84.56 256 ARG A O 1
ATOM 1957 N N . GLU A 1 257 ? -8.137 18.871 -15.558 1.00 58.81 257 GLU A N 1
ATOM 1958 C CA . GLU A 1 257 ? -9.052 19.994 -15.300 1.00 58.81 257 GLU A CA 1
ATOM 1959 C C . GLU A 1 257 ? -9.328 20.153 -13.800 1.00 58.81 257 GLU A C 1
ATOM 1961 O O . GLU A 1 257 ? -9.317 21.315 -13.335 1.00 58.81 257 GLU A O 1
#

Radius of gyration: 23.6 Å; chains: 1; bounding box: 54×53×56 Å

Sequence (257 aa):
MRLFRLLALAVVGTVLAQDTFDDRQVDSDDSFDVTRGSDRHNKTRTGPHPNASSEPTILKCIEIRELTRLINIANNATRLNRTTHGDATKAAAIKAEASKAAPTLNDLKGNSTLVASCQQFFAHEDMVERCVRMHYYERLEKLAANATLLDHKFHGDAARISAVKAEATADASKLSRLSSNATLTQFCAARRDHARCLELEKLQKEVDKAQNATSTRGGAGADKTHKGQAEASSAAARLDALKSNTTLVNYCNSHRE

pLDDT: mean 81.52, std 24.01, range [28.89, 98.5]

Organism: NCBI:txid1093900

Foldseek 3Di:
DDDDDDDDDDDDDDDDDDDDPDDPPPPVPPDPPPPPDPPPDPDPPPDPDPDPVCVVLVVLLVLLVVLVVLLVCLPDPVSVCVVCVNPPVSSVVSVVVNVVSVVVNVVSVVPVVSVVVSVVVVVLVVLVSLLVVLVVLVVLLVCLPDPVNLCVVVVNPPVVNVVSVVVSVVCVVVNVVSCVPPVSVVVSVLVVLVVLLVLLVVLVVLLVVLVVVVVPDPDDDDPVNVVSVVVNVVSVVVNVVSVVPVVSVVSSVVPPD